Protein AF-0000000078987384 (afdb_homodimer)

InterPro domains:
  IPR031734 Transcription activator MBF2 [PF15868] (26-118)
  IPR031734 Transcription activator MBF2 [PTHR37685] (17-119)

Structure (mmCIF, N/CA/C/O backbone):
data_AF-0000000078987384-model_v1
#
loop_
_entity.id
_entity.type
_entity.pdbx_description
1 polymer 'Hypothetical conserved mosquito protein'
#
loop_
_atom_site.group_PDB
_atom_site.id
_atom_site.type_symbol
_atom_site.label_atom_id
_atom_site.label_alt_id
_atom_site.label_comp_id
_atom_site.label_asym_id
_atom_site.label_entity_id
_atom_site.label_seq_id
_atom_site.pdbx_PDB_ins_code
_atom_site.Cartn_x
_atom_site.Cartn_y
_atom_site.Cartn_z
_atom_site.occupancy
_atom_site.B_iso_or_equiv
_atom_site.auth_seq_id
_atom_site.auth_comp_id
_atom_site.auth_asym_id
_atom_site.auth_atom_id
_atom_site.pdbx_PDB_model_num
ATOM 1 N N . MET A 1 1 ? -69.5 6.672 -4.004 1 36.84 1 MET A N 1
ATOM 2 C CA . MET A 1 1 ? -68.312 6.047 -3.426 1 36.84 1 MET A CA 1
ATOM 3 C C . MET A 1 1 ? -67.062 6.547 -4.113 1 36.84 1 MET A C 1
ATOM 5 O O . MET A 1 1 ? -66.875 6.398 -5.328 1 36.84 1 MET A O 1
ATOM 9 N N . LYS A 1 2 ? -66.5 7.754 -3.629 1 50.81 2 LYS A N 1
ATOM 10 C CA . LYS A 1 2 ? -65.312 8.352 -4.188 1 50.81 2 LYS A CA 1
ATOM 11 C C . LYS A 1 2 ? -64.125 7.344 -4.223 1 50.81 2 LYS A C 1
ATOM 13 O O . LYS A 1 2 ? -63.969 6.566 -3.281 1 50.81 2 LYS A O 1
ATOM 18 N N . PRO A 1 3 ? -63.531 6.957 -5.41 1 49.28 3 PRO A N 1
ATOM 19 C CA . PRO A 1 3 ? -62.406 6.016 -5.465 1 49.28 3 PRO A CA 1
ATOM 20 C C . PRO A 1 3 ? -61.219 6.473 -4.629 1 49.28 3 PRO A C 1
ATOM 22 O O . PRO A 1 3 ? -60.938 7.672 -4.527 1 49.28 3 PRO A O 1
ATOM 25 N N . ILE A 1 4 ? -60.969 5.793 -3.52 1 53.5 4 ILE A N 1
ATOM 26 C CA . ILE A 1 4 ? -59.75 5.961 -2.732 1 53.5 4 ILE A CA 1
ATOM 27 C C . ILE A 1 4 ? -58.531 5.742 -3.619 1 53.5 4 ILE A C 1
ATOM 29 O O . ILE A 1 4 ? -58.375 4.676 -4.219 1 53.5 4 ILE A O 1
ATOM 33 N N . VAL A 1 5 ? -57.938 6.668 -4.266 1 50.03 5 VAL A N 1
ATOM 34 C CA . VAL A 1 5 ? -56.625 6.641 -4.934 1 50.03 5 VAL A CA 1
ATOM 35 C C . VAL A 1 5 ? -55.562 6.121 -3.975 1 50.03 5 VAL A C 1
ATOM 37 O O . VAL A 1 5 ? -55.344 6.707 -2.91 1 50.03 5 VAL A O 1
ATOM 40 N N . SER A 1 6 ? -55.312 4.82 -3.891 1 45.78 6 SER A N 1
ATOM 41 C CA . SER A 1 6 ? -54.188 4.234 -3.199 1 45.78 6 SER A CA 1
ATOM 42 C C . SER A 1 6 ? -52.875 4.879 -3.654 1 45.78 6 SER A C 1
ATOM 44 O O . SER A 1 6 ? -52.531 4.844 -4.84 1 45.78 6 SER A O 1
ATOM 46 N N . CYS A 1 7 ? -52.469 5.98 -3.094 1 43.5 7 CYS A N 1
ATOM 47 C CA . CYS A 1 7 ? -51.094 6.508 -3.289 1 43.5 7 CYS A CA 1
ATOM 48 C C . CYS A 1 7 ? -50.062 5.422 -3.059 1 43.5 7 CYS A C 1
ATOM 50 O O . CYS A 1 7 ? -49.906 4.941 -1.935 1 43.5 7 CYS A O 1
ATOM 52 N N . LEU A 1 8 ? -49.812 4.547 -4.008 1 42.91 8 LEU A N 1
ATOM 53 C CA . LEU A 1 8 ? -48.656 3.668 -4.004 1 42.91 8 LEU A CA 1
ATOM 54 C C . LEU A 1 8 ? -47.375 4.457 -3.727 1 42.91 8 LEU A C 1
ATOM 56 O O . LEU A 1 8 ? -46.969 5.273 -4.551 1 42.91 8 LEU A O 1
ATOM 60 N N . VAL A 1 9 ? -47.125 4.848 -2.463 1 43.47 9 VAL A N 1
ATOM 61 C CA . VAL A 1 9 ? -45.812 5.336 -2.068 1 43.47 9 VAL A CA 1
ATOM 62 C C . VAL A 1 9 ? -44.719 4.328 -2.48 1 43.47 9 VAL A C 1
ATOM 64 O O . VAL A 1 9 ? -44.719 3.199 -1.988 1 43.47 9 VAL A O 1
ATOM 67 N N . LEU A 1 10 ? -44.281 4.355 -3.723 1 44.22 10 LEU A N 1
ATOM 68 C CA . LEU A 1 10 ? -43.031 3.662 -4.109 1 44.22 10 LEU A CA 1
ATOM 69 C C . LEU A 1 10 ? -41.906 3.977 -3.141 1 44.22 10 LEU A C 1
ATOM 71 O O . LEU A 1 10 ? -41.438 5.113 -3.076 1 44.22 10 LEU A O 1
ATOM 75 N N . PHE A 1 11 ? -41.875 3.283 -1.96 1 44.69 11 PHE A N 1
ATOM 76 C CA . PHE A 1 11 ? -40.688 3.295 -1.112 1 44.69 11 PHE A CA 1
ATOM 77 C C . PHE A 1 11 ? -39.438 2.979 -1.926 1 44.69 11 PHE A C 1
ATOM 79 O O . PHE A 1 11 ? -39.219 1.839 -2.352 1 44.69 11 PHE A O 1
ATOM 86 N N . LEU A 1 12 ? -38.969 3.891 -2.738 1 46.19 12 LEU A N 1
ATOM 87 C CA . LEU A 1 12 ? -37.594 3.754 -3.23 1 46.19 12 LEU A CA 1
ATOM 88 C C . LEU A 1 12 ? -36.656 3.391 -2.094 1 46.19 12 LEU A C 1
ATOM 90 O O . LEU A 1 12 ? -36.375 4.223 -1.228 1 46.19 12 LEU A O 1
ATOM 94 N N . SER A 1 13 ? -36.688 2.119 -1.632 1 46.06 13 SER A N 1
ATOM 95 C CA . SER A 1 13 ? -35.625 1.641 -0.757 1 46.06 13 SER A CA 1
ATOM 96 C C . SER A 1 13 ? -34.25 2.08 -1.263 1 46.06 13 SER A C 1
ATOM 98 O O . SER A 1 13 ? -33.781 1.635 -2.32 1 46.06 13 SER A O 1
ATOM 100 N N . LEU A 1 14 ? -33.906 3.338 -1.2 1 43.84 14 LEU A N 1
ATOM 101 C CA . LEU A 1 14 ? -32.5 3.678 -1.357 1 43.84 14 LEU A CA 1
ATOM 102 C C . LEU A 1 14 ? -31.609 2.693 -0.598 1 43.84 14 LEU A C 1
ATOM 104 O O . LEU A 1 14 ? -31.578 2.707 0.635 1 43.84 14 LEU A O 1
ATOM 108 N N . SER A 1 15 ? -31.484 1.434 -1.02 1 44.09 15 SER A N 1
ATOM 109 C CA . SER A 1 15 ? -30.438 0.551 -0.511 1 44.09 15 SER A CA 1
ATOM 110 C C . SER A 1 15 ? -29.109 1.273 -0.426 1 44.09 15 SER A C 1
ATOM 112 O O . SER A 1 15 ? -28.453 1.503 -1.445 1 44.09 15 SER A O 1
ATOM 114 N N . VAL A 1 16 ? -29.016 2.268 0.402 1 42.97 16 VAL A N 1
ATOM 115 C CA . VAL A 1 16 ? -27.656 2.725 0.704 1 42.97 16 VAL A CA 1
ATOM 116 C C . VAL A 1 16 ? -26.734 1.524 0.858 1 42.97 16 VAL A C 1
ATOM 118 O O . VAL A 1 16 ? -26.891 0.718 1.777 1 42.97 16 VAL A O 1
ATOM 121 N N . VAL A 1 17 ? -26.25 0.915 -0.174 1 42.94 17 VAL A N 1
ATOM 122 C CA . VAL A 1 17 ? -25.109 0.011 -0.019 1 42.94 17 VAL A CA 1
ATOM 123 C C . VAL A 1 17 ? -24.109 0.613 0.954 1 42.94 17 VAL A C 1
ATOM 125 O O . VAL A 1 17 ? -23.438 1.595 0.631 1 42.94 17 VAL A O 1
ATOM 128 N N . LEU A 1 18 ? -24.438 0.652 2.203 1 46.41 18 LEU A N 1
ATOM 129 C CA . LEU A 1 18 ? -23.422 0.982 3.188 1 46.41 18 LEU A CA 1
ATOM 130 C C . LEU A 1 18 ? -22.109 0.282 2.859 1 46.41 18 LEU A C 1
ATOM 132 O O . LEU A 1 18 ? -22.031 -0.949 2.861 1 46.41 18 LEU A O 1
ATOM 136 N N . ILE A 1 19 ? -21.391 0.846 1.958 1 49.34 19 ILE A N 1
ATOM 137 C CA . ILE A 1 19 ? -20.078 0.296 1.658 1 49.34 19 ILE A CA 1
ATOM 138 C C . ILE A 1 19 ? -19.312 0.072 2.955 1 49.34 19 ILE A C 1
ATOM 140 O O . ILE A 1 19 ? -18.812 1.025 3.564 1 49.34 19 ILE A O 1
ATOM 144 N N . TYR A 1 20 ? -19.781 -0.775 3.877 1 55.25 20 TYR A N 1
ATOM 145 C CA . TYR A 1 20 ? -18.969 -1.217 5.008 1 55.25 20 TYR A CA 1
ATOM 146 C C . TYR A 1 20 ? -17.672 -1.868 4.535 1 55.25 20 TYR A C 1
ATOM 148 O O . TYR A 1 20 ? -17.609 -2.385 3.418 1 55.25 20 TYR A O 1
ATOM 156 N N . GLY A 1 21 ? -16.625 -1.361 5.195 1 62.56 21 GLY A N 1
ATOM 157 C CA . GLY A 1 21 ? -15.359 -2.045 5.031 1 62.56 21 GLY A CA 1
ATOM 158 C C . GLY A 1 21 ? -15.484 -3.557 5.086 1 62.56 21 GLY A C 1
ATOM 159 O O . GLY A 1 21 ? -16.234 -4.094 5.898 1 62.56 21 GLY A O 1
ATOM 160 N N . GLU A 1 22 ? -15.43 -4.199 3.973 1 78.06 22 GLU A N 1
ATOM 161 C CA . GLU A 1 22 ? -15.594 -5.652 4.012 1 78.06 22 GLU A CA 1
ATOM 162 C C . GLU A 1 22 ? -14.422 -6.352 3.33 1 78.06 22 GLU A C 1
ATOM 164 O O . GLU A 1 22 ? -13.812 -5.805 2.406 1 78.06 22 GLU A O 1
ATOM 169 N N . SER A 1 23 ? -13.984 -7.414 4.062 1 90.88 23 SER A N 1
ATOM 170 C CA . SER A 1 23 ? -13.109 -8.375 3.391 1 90.88 23 SER A CA 1
ATOM 171 C C . SER A 1 23 ? -13.727 -8.867 2.088 1 90.88 23 SER A C 1
ATOM 173 O O . SER A 1 23 ? -14.945 -9.047 2.002 1 90.88 23 SER A O 1
ATOM 175 N N . ARG A 1 24 ? -12.961 -8.922 1.037 1 94.31 24 ARG A N 1
ATOM 176 C CA . ARG A 1 24 ? -13.445 -9.383 -0.262 1 94.31 24 ARG A CA 1
ATOM 177 C C . ARG A 1 24 ? -12.602 -10.531 -0.787 1 94.31 24 ARG A C 1
ATOM 179 O O . ARG A 1 24 ? -11.406 -10.625 -0.485 1 94.31 24 ARG A O 1
ATOM 186 N N . GLN A 1 25 ? -13.266 -11.336 -1.472 1 95.94 25 GLN A N 1
ATOM 187 C CA . GLN A 1 25 ? -12.609 -12.453 -2.145 1 95.94 25 GLN A CA 1
ATOM 188 C C . GLN A 1 25 ? -13.055 -12.555 -3.602 1 95.94 25 GLN A C 1
ATOM 190 O O . GLN A 1 25 ? -14.234 -12.375 -3.908 1 95.94 25 GLN A O 1
ATOM 195 N N . TRP A 1 26 ? -12.195 -12.695 -4.477 1 97.75 26 TRP A N 1
ATOM 196 C CA . TRP A 1 26 ? -12.461 -13.008 -5.879 1 97.75 26 TRP A CA 1
ATOM 197 C C . TRP A 1 26 ? -11.891 -14.375 -6.246 1 97.75 26 TRP A C 1
ATOM 199 O O . TRP A 1 26 ? -10.766 -14.711 -5.859 1 97.75 26 TRP A O 1
ATOM 209 N N . GLY A 1 27 ? -12.695 -15.117 -6.965 1 97.88 27 GLY A N 1
ATOM 210 C CA . GLY A 1 27 ? -12.25 -16.453 -7.312 1 97.88 27 GLY A CA 1
ATOM 211 C C . GLY A 1 27 ? -12.18 -17.391 -6.113 1 97.88 27 GLY A C 1
ATOM 212 O O . GLY A 1 27 ? -12.758 -17.109 -5.062 1 97.88 27 GLY A O 1
ATOM 213 N N . ARG A 1 28 ? -11.617 -18.594 -6.336 1 97.12 28 ARG A N 1
ATOM 214 C CA . ARG A 1 28 ? -11.453 -19.609 -5.305 1 97.12 28 ARG A CA 1
ATOM 215 C C . ARG A 1 28 ? -10.195 -20.438 -5.555 1 97.12 28 ARG A C 1
ATOM 217 O O . ARG A 1 28 ? -9.883 -20.766 -6.699 1 97.12 28 ARG A O 1
ATOM 224 N N . ARG A 1 29 ? -9.648 -20.812 -4.375 1 96.5 29 ARG A N 1
ATOM 225 C CA . ARG A 1 29 ? -8.477 -21.656 -4.492 1 96.5 29 ARG A CA 1
ATOM 226 C C . ARG A 1 29 ? -8.844 -23.031 -5.031 1 96.5 29 ARG A C 1
ATOM 228 O O . ARG A 1 29 ? -9.906 -23.562 -4.703 1 96.5 29 ARG A O 1
ATOM 235 N N . VAL A 1 30 ? -8.008 -23.594 -5.809 1 95.94 30 VAL A N 1
ATOM 236 C CA . VAL A 1 30 ? -8.18 -24.953 -6.34 1 95.94 30 VAL A CA 1
ATOM 237 C C . VAL A 1 30 ? -6.961 -25.797 -5.98 1 95.94 30 VAL A C 1
ATOM 239 O O . VAL A 1 30 ? -5.945 -25.281 -5.516 1 95.94 30 VAL A O 1
ATOM 242 N N . ALA A 1 31 ? -7.195 -27.109 -6.195 1 95.94 31 ALA A N 1
ATOM 243 C CA . ALA A 1 31 ? -6.102 -28.016 -5.875 1 95.94 31 ALA A CA 1
ATOM 244 C C . ALA A 1 31 ? -4.852 -27.688 -6.684 1 95.94 31 ALA A C 1
ATOM 246 O O . ALA A 1 31 ? -4.93 -27.438 -7.891 1 95.94 31 ALA A O 1
ATOM 247 N N . GLY A 1 32 ? -3.721 -27.609 -5.988 1 96.56 32 GLY A N 1
ATOM 248 C CA . GLY A 1 32 ? -2.463 -27.328 -6.664 1 96.56 32 GLY A CA 1
ATOM 249 C C . GLY A 1 32 ? -2.072 -25.859 -6.621 1 96.56 32 GLY A C 1
ATOM 250 O O . GLY A 1 32 ? -0.973 -25.5 -7.043 1 96.56 32 GLY A O 1
ATOM 251 N N . ASP A 1 33 ? -2.939 -25.094 -6.09 1 96.88 33 ASP A N 1
ATOM 252 C CA . ASP A 1 33 ? -2.623 -23.672 -5.969 1 96.88 33 ASP A CA 1
ATOM 253 C C . ASP A 1 33 ? -1.472 -23.438 -4.992 1 96.88 33 ASP A C 1
ATOM 255 O O . ASP A 1 33 ? -1.324 -24.188 -4.016 1 96.88 33 ASP A O 1
ATOM 259 N N . ARG A 1 34 ? -0.779 -22.422 -5.32 1 94.94 34 ARG A N 1
ATOM 260 C CA . ARG A 1 34 ? 0.194 -21.906 -4.363 1 94.94 34 ARG A CA 1
ATOM 261 C C . ARG A 1 34 ? -0.027 -20.422 -4.098 1 94.94 34 ARG A C 1
ATOM 263 O O . ARG A 1 34 ? -0.667 -19.734 -4.895 1 94.94 34 ARG A O 1
ATOM 270 N N . GLN A 1 35 ? 0.46 -20.031 -2.986 1 95.94 35 GLN A N 1
ATOM 271 C CA . GLN A 1 35 ? 0.419 -18.594 -2.719 1 95.94 35 GLN A CA 1
ATOM 272 C C . GLN A 1 35 ? 1.444 -17.844 -3.566 1 95.94 35 GLN A C 1
ATOM 274 O O . GLN A 1 35 ? 2.641 -18.141 -3.502 1 95.94 35 GLN A O 1
ATOM 279 N N . LEU A 1 36 ? 0.938 -16.938 -4.391 1 94.31 36 LEU A N 1
ATOM 280 C CA . LEU A 1 36 ? 1.807 -16.203 -5.301 1 94.31 36 LEU A CA 1
ATOM 281 C C . LEU A 1 36 ? 2.359 -14.945 -4.629 1 94.31 36 LEU A C 1
ATOM 283 O O . LEU A 1 36 ? 3.447 -14.477 -4.977 1 94.31 36 LEU A O 1
ATOM 287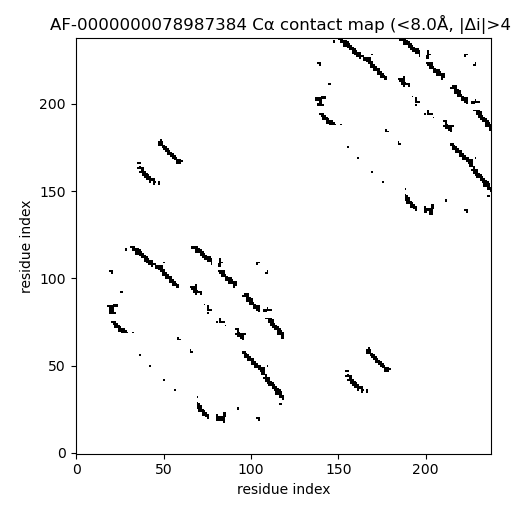 N N . ASP A 1 37 ? 1.548 -14.398 -3.74 1 95 37 ASP A N 1
ATOM 288 C CA . ASP A 1 37 ? 1.967 -13.172 -3.066 1 95 37 ASP A CA 1
ATOM 289 C C . ASP A 1 37 ? 1.171 -12.953 -1.781 1 95 37 ASP A C 1
ATOM 291 O O . ASP A 1 37 ? 0.093 -13.523 -1.607 1 95 37 ASP A O 1
ATOM 295 N N . TYR A 1 38 ? 1.756 -12.195 -0.837 1 96 38 TYR A N 1
ATOM 296 C CA . TYR A 1 38 ? 1.187 -11.852 0.46 1 96 38 TYR A CA 1
ATOM 297 C C . TYR A 1 38 ? 1.652 -10.469 0.909 1 96 38 TYR A C 1
ATOM 299 O O . TYR A 1 38 ? 2.855 -10.203 0.985 1 96 38 TYR A O 1
ATOM 307 N N . THR A 1 39 ? 0.719 -9.539 1.15 1 95.12 39 THR A N 1
ATOM 308 C CA . THR A 1 39 ? 1.068 -8.172 1.501 1 95.12 39 THR A CA 1
ATOM 309 C C . THR A 1 39 ? 0.184 -7.66 2.635 1 95.12 39 THR A C 1
ATOM 311 O O . THR A 1 39 ? -1.02 -7.922 2.656 1 95.12 39 THR A O 1
ATOM 314 N N . VAL A 1 40 ? 0.766 -6.863 3.541 1 95.44 40 VAL A N 1
ATOM 315 C CA . VAL A 1 40 ? 0.02 -6.199 4.605 1 95.44 40 VAL A CA 1
ATOM 316 C C . VAL A 1 40 ? 0.196 -4.688 4.492 1 95.44 40 VAL A C 1
ATOM 318 O O . VAL A 1 40 ? 1.316 -4.195 4.34 1 95.44 40 VAL A O 1
ATOM 321 N N . LEU A 1 41 ? -0.882 -4.02 4.516 1 95 41 LEU A N 1
ATOM 322 C CA . LEU A 1 41 ? -0.912 -2.562 4.488 1 95 41 LEU A CA 1
ATOM 323 C C . LEU A 1 41 ? -1.568 -2.006 5.746 1 95 41 LEU A C 1
ATOM 325 O O . LEU A 1 41 ? -2.756 -2.238 5.984 1 95 41 LEU A O 1
ATOM 329 N N . VAL A 1 42 ? -0.763 -1.266 6.523 1 94.75 42 VAL A N 1
ATOM 330 C CA . VAL A 1 42 ? -1.28 -0.783 7.801 1 94.75 42 VAL A CA 1
ATOM 331 C C . VAL A 1 42 ? -1.104 0.731 7.891 1 94.75 42 VAL A C 1
ATOM 333 O O . VAL A 1 42 ? -0.014 1.252 7.641 1 94.75 42 VAL A O 1
ATOM 336 N N . ASN A 1 43 ? -2.146 1.425 8.203 1 92.94 43 ASN A N 1
ATOM 337 C CA . ASN A 1 43 ? -2.168 2.848 8.523 1 92.94 43 ASN A CA 1
ATOM 338 C C . ASN A 1 43 ? -3.129 3.146 9.672 1 92.94 43 ASN A C 1
ATOM 340 O O . ASN A 1 43 ? -4.344 3.178 9.477 1 92.94 43 ASN A O 1
ATOM 344 N N . ASN A 1 44 ? -2.547 3.424 10.82 1 89.31 44 ASN A N 1
ATOM 345 C CA . ASN A 1 44 ? -3.367 3.633 12.008 1 89.31 44 ASN A CA 1
ATOM 346 C C . ASN A 1 44 ? -3.533 5.117 12.32 1 89.31 44 ASN A C 1
ATOM 348 O O . ASN A 1 44 ? -4.09 5.48 13.352 1 89.31 44 ASN A O 1
ATOM 352 N N . SER A 1 45 ? -3.113 5.945 11.398 1 88.38 45 SER A N 1
ATOM 353 C CA . SER A 1 45 ? -3.152 7.379 11.664 1 88.38 45 SER A CA 1
ATOM 354 C C . SER A 1 45 ? -4.586 7.895 11.703 1 88.38 45 SER A C 1
ATOM 356 O O . SER A 1 45 ? -5.434 7.449 10.93 1 88.38 45 SER A O 1
ATOM 358 N N . LEU A 1 46 ? -4.805 8.844 12.68 1 84.56 46 LEU A N 1
ATOM 359 C CA . LEU A 1 46 ? -6.059 9.578 12.797 1 84.56 46 LEU A CA 1
ATOM 360 C C . LEU A 1 46 ? -5.793 11.055 13.094 1 84.56 46 LEU A C 1
ATOM 362 O O . LEU A 1 46 ? -4.828 11.391 13.781 1 84.56 46 LEU A O 1
ATOM 366 N N . PRO A 1 47 ? -6.574 12.078 12.562 1 81 47 PRO A N 1
ATOM 367 C CA . PRO A 1 47 ? -7.715 11.852 11.672 1 81 47 PRO A CA 1
ATOM 368 C C . PRO A 1 47 ? -7.348 12 10.195 1 81 47 PRO A C 1
ATOM 370 O O . PRO A 1 47 ? -6.863 13.055 9.781 1 81 47 PRO A O 1
ATOM 373 N N . VAL A 1 48 ? -7.301 10.969 9.367 1 84.69 48 VAL A N 1
ATOM 374 C CA . VAL A 1 48 ? -7.145 11.039 7.914 1 84.69 48 VAL A CA 1
ATOM 375 C C . VAL A 1 48 ? -8.477 10.727 7.234 1 84.69 48 VAL A C 1
ATOM 377 O O . VAL A 1 48 ? -9.062 9.664 7.461 1 84.69 48 VAL A O 1
ATOM 380 N N . PRO A 1 49 ? -8.875 11.68 6.469 1 84.12 49 PRO A N 1
ATOM 381 C CA . PRO A 1 49 ? -10.219 11.492 5.918 1 84.12 49 PRO A CA 1
ATOM 382 C C . PRO A 1 49 ? -10.336 10.211 5.094 1 84.12 49 PRO A C 1
ATOM 384 O O . PRO A 1 49 ? -11.336 9.492 5.211 1 84.12 49 PRO A O 1
ATOM 387 N N . GLN A 1 50 ? -9.398 10.031 4.199 1 87 50 GLN A N 1
ATOM 388 C CA . GLN A 1 50 ? -9.383 8.805 3.402 1 87 50 GLN A CA 1
ATOM 389 C C . GLN A 1 50 ? -7.949 8.352 3.129 1 87 50 GLN A C 1
ATOM 391 O O . GLN A 1 50 ? -7.09 9.156 2.77 1 87 50 GLN A O 1
ATOM 396 N N . LYS A 1 51 ? -7.754 7.094 3.426 1 87.69 51 LYS A N 1
ATOM 397 C CA . LYS A 1 51 ? -6.504 6.422 3.104 1 87.69 51 LYS A CA 1
ATOM 398 C C . LYS A 1 51 ? -6.676 5.48 1.914 1 87.69 51 LYS A C 1
ATOM 400 O O . LYS A 1 51 ? -7.703 4.809 1.789 1 87.69 51 LYS A O 1
ATOM 405 N N . SER A 1 52 ? -5.695 5.648 0.981 1 90.44 52 SER A N 1
ATOM 406 C CA . SER A 1 52 ? -5.785 4.727 -0.145 1 90.44 52 SER A CA 1
ATOM 407 C C . SER A 1 52 ? -4.41 4.199 -0.537 1 90.44 52 SER A C 1
ATOM 409 O O . SER A 1 52 ? -3.4 4.879 -0.347 1 90.44 52 SER A O 1
ATOM 411 N N . SER A 1 53 ? -4.426 2.988 -0.977 1 93.25 53 SER A N 1
ATOM 412 C CA . SER A 1 53 ? -3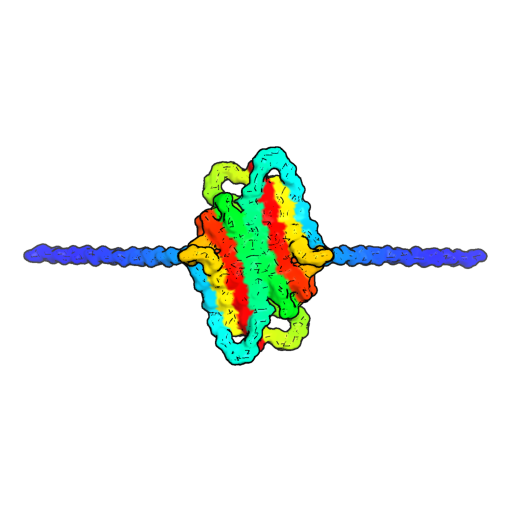.238 2.314 -1.49 1 93.25 53 SER A CA 1
ATOM 413 C C . SER A 1 53 ? -3.576 1.438 -2.691 1 93.25 53 SER A C 1
ATOM 415 O O . SER A 1 53 ? -4.641 0.821 -2.736 1 93.25 53 SER A O 1
ATOM 417 N N . ILE A 1 54 ? -2.707 1.484 -3.666 1 93.75 54 ILE A N 1
ATOM 418 C CA . ILE A 1 54 ? -2.838 0.592 -4.812 1 93.75 54 ILE A CA 1
ATOM 419 C C . ILE A 1 54 ? -1.741 -0.47 -4.77 1 93.75 54 ILE A C 1
ATOM 421 O O . ILE A 1 54 ? -0.552 -0.145 -4.801 1 93.75 54 ILE A O 1
ATOM 425 N N . TYR A 1 55 ? -2.199 -1.67 -4.637 1 93.81 55 TYR A N 1
ATOM 426 C CA . TYR A 1 55 ? -1.337 -2.848 -4.633 1 93.81 55 TYR A CA 1
ATOM 427 C C . TYR A 1 55 ? -1.263 -3.475 -6.02 1 93.81 55 TYR A C 1
ATOM 429 O O . TYR A 1 55 ? -2.287 -3.646 -6.684 1 93.81 55 TYR A O 1
ATOM 437 N N . ARG A 1 56 ? -0.035 -3.82 -6.434 1 93.19 56 ARG A N 1
ATOM 438 C CA . ARG A 1 56 ? 0.122 -4.457 -7.738 1 93.19 56 ARG A CA 1
ATOM 439 C C . ARG A 1 56 ? 0.963 -5.723 -7.633 1 93.19 56 ARG A C 1
ATOM 441 O O . ARG A 1 56 ? 2.061 -5.699 -7.07 1 93.19 56 ARG A O 1
ATOM 448 N N . TYR A 1 57 ? 0.412 -6.812 -8.211 1 93.88 57 TYR A N 1
ATOM 449 C CA . TYR A 1 57 ? 1.153 -8.055 -8.398 1 93.88 57 TYR A CA 1
ATOM 450 C C . TYR A 1 57 ? 1.42 -8.312 -9.883 1 93.88 57 TYR A C 1
ATOM 452 O O . TYR A 1 57 ? 0.497 -8.289 -10.695 1 93.88 57 TYR A O 1
ATOM 460 N N . LEU A 1 58 ? 2.639 -8.555 -10.195 1 90.19 58 LEU A N 1
ATOM 461 C CA . LEU A 1 58 ? 3.064 -8.961 -11.531 1 90.19 58 LEU A CA 1
ATOM 462 C C . LEU A 1 58 ? 3.85 -10.266 -11.477 1 90.19 58 LEU A C 1
ATOM 464 O O . LEU A 1 58 ? 4.629 -10.492 -10.555 1 90.19 58 LEU A O 1
ATOM 468 N N . PRO A 1 59 ? 3.686 -10.984 -12.516 1 86.12 59 PRO A N 1
ATOM 469 C CA . PRO A 1 59 ? 4.555 -12.156 -12.586 1 86.12 59 PRO A CA 1
ATOM 470 C C . PRO A 1 59 ? 5.992 -11.812 -12.961 1 86.12 59 PRO A C 1
ATOM 472 O O . PRO A 1 59 ? 6.266 -10.695 -13.406 1 86.12 59 PRO A O 1
ATOM 475 N N . ALA A 1 60 ? 6.887 -12.789 -12.766 1 81.19 60 ALA A N 1
ATOM 476 C CA . ALA A 1 60 ? 8.281 -12.586 -13.164 1 81.19 60 ALA A CA 1
ATOM 477 C C . ALA A 1 60 ? 8.391 -12.336 -14.664 1 81.19 60 ALA A C 1
ATOM 479 O O . ALA A 1 60 ? 7.707 -12.984 -15.461 1 81.19 60 ALA A O 1
ATOM 480 N N . PRO A 1 61 ? 9.18 -11.266 -15.023 1 77.12 61 PRO A N 1
ATOM 481 C CA . PRO A 1 61 ? 9.375 -11.039 -16.453 1 77.12 61 PRO A CA 1
ATOM 482 C C . PRO A 1 61 ? 9.938 -12.266 -17.188 1 77.12 61 PRO A C 1
ATOM 484 O O . PRO A 1 61 ? 10.82 -12.945 -16.656 1 77.12 61 PRO A O 1
ATOM 487 N N . GLY A 1 62 ? 9.398 -12.453 -18.312 1 76 62 GLY A N 1
ATOM 488 C CA . GLY A 1 62 ? 9.914 -13.547 -19.125 1 76 62 GLY A CA 1
ATOM 489 C C . GLY A 1 62 ? 9.469 -14.914 -18.641 1 76 62 GLY A C 1
ATOM 490 O O . GLY A 1 62 ? 9.93 -15.938 -19.156 1 76 62 GLY A O 1
ATOM 491 N N . ALA A 1 63 ? 8.844 -14.914 -17.531 1 75.44 63 ALA A N 1
ATOM 492 C CA . ALA A 1 63 ? 8.352 -16.203 -17.047 1 75.44 63 ALA A CA 1
ATOM 493 C C . ALA A 1 63 ? 7.633 -16.969 -18.156 1 75.44 63 ALA A C 1
ATOM 495 O O . ALA A 1 63 ? 6.809 -16.391 -18.875 1 75.44 63 ALA A O 1
ATOM 496 N N . TYR A 1 64 ? 8.234 -18.172 -18.359 1 81.69 64 TYR A N 1
ATOM 497 C CA . TYR A 1 64 ? 7.539 -19.078 -19.281 1 81.69 64 TYR A CA 1
ATOM 498 C C . TYR A 1 64 ? 6.238 -19.578 -18.672 1 81.69 64 TYR A C 1
ATOM 500 O O . TYR A 1 64 ? 6.25 -20.25 -17.641 1 81.69 64 TYR A O 1
ATOM 508 N N . ARG A 1 65 ? 5.117 -19.172 -19.047 1 88.56 65 ARG A N 1
ATOM 509 C CA . ARG A 1 65 ? 3.764 -19.547 -18.641 1 88.56 65 ARG A CA 1
ATOM 510 C C . ARG A 1 65 ? 3.494 -19.156 -17.188 1 88.56 65 ARG A C 1
ATOM 512 O O . ARG A 1 65 ? 3.357 -20.031 -16.328 1 88.56 65 ARG A O 1
ATOM 519 N N . PRO A 1 66 ? 3.43 -17.969 -16.828 1 90.62 66 PRO A N 1
ATOM 520 C CA . PRO A 1 66 ? 3.105 -17.578 -15.453 1 90.62 66 PRO A CA 1
ATOM 521 C C . PRO A 1 66 ? 1.776 -18.156 -14.977 1 90.62 66 PRO A C 1
ATOM 523 O O . PRO A 1 66 ? 0.866 -18.375 -15.781 1 90.62 66 PRO A O 1
ATOM 526 N N . PRO A 1 67 ? 1.759 -18.438 -13.641 1 92.75 67 PRO A N 1
ATOM 527 C CA . PRO A 1 67 ? 0.501 -18.984 -13.125 1 92.75 67 PRO A CA 1
ATOM 528 C C . PRO A 1 67 ? -0.671 -18.031 -13.281 1 92.75 67 PRO A C 1
ATOM 530 O O . PRO A 1 67 ? -0.499 -16.812 -13.148 1 92.75 67 PRO A O 1
ATOM 533 N N . ASN A 1 68 ? -1.762 -18.641 -13.594 1 95.81 68 ASN A N 1
ATOM 534 C CA . ASN A 1 68 ? -2.99 -17.859 -13.555 1 95.81 68 ASN A CA 1
ATOM 535 C C . ASN A 1 68 ? -3.502 -17.688 -12.125 1 95.81 68 ASN A C 1
ATOM 537 O O . ASN A 1 68 ? -3.482 -18.625 -11.336 1 95.81 68 ASN A O 1
ATOM 541 N N . ILE A 1 69 ? -3.867 -16.516 -11.875 1 96.94 69 ILE A N 1
ATOM 542 C CA . ILE A 1 69 ? -4.457 -16.234 -10.57 1 96.94 69 ILE A CA 1
ATOM 543 C C . ILE A 1 69 ? -5.809 -16.938 -10.453 1 96.94 69 ILE A C 1
ATOM 545 O O . ILE A 1 69 ? -6.66 -16.797 -11.336 1 96.94 69 ILE A O 1
ATOM 549 N N . THR A 1 70 ? -5.965 -17.656 -9.375 1 98.62 70 THR A N 1
ATOM 550 C CA . THR A 1 70 ? -7.223 -18.375 -9.188 1 98.62 70 THR A CA 1
ATOM 551 C C . THR A 1 70 ? -8.047 -17.75 -8.07 1 98.62 70 THR A C 1
ATOM 553 O O . THR A 1 70 ? -9.273 -17.844 -8.062 1 98.62 70 THR A O 1
ATOM 556 N N . ALA A 1 71 ? -7.309 -17.141 -7.152 1 98.56 71 ALA A N 1
ATOM 557 C CA . ALA A 1 71 ? -8.016 -16.547 -6.02 1 98.56 71 ALA A CA 1
ATOM 558 C C . ALA A 1 71 ? -7.289 -15.305 -5.504 1 98.56 71 ALA A C 1
ATOM 560 O O . ALA A 1 71 ? -6.055 -15.266 -5.469 1 98.56 71 ALA A O 1
ATOM 561 N N . ILE A 1 72 ? -8.047 -14.312 -5.113 1 98.25 72 ILE A N 1
ATOM 562 C CA . ILE A 1 72 ? -7.57 -13.086 -4.484 1 98.25 72 ILE A CA 1
ATOM 563 C C . ILE A 1 72 ? -8.352 -12.82 -3.199 1 98.25 72 ILE A C 1
ATOM 565 O O . ILE A 1 72 ? -9.578 -12.805 -3.205 1 98.25 72 ILE A O 1
ATOM 569 N N . TYR A 1 73 ? -7.586 -12.68 -2.117 1 97.56 73 TYR A N 1
ATOM 570 C CA . TYR A 1 73 ? -8.203 -12.312 -0.845 1 97.56 73 TYR A CA 1
ATOM 571 C C . TYR A 1 73 ? -7.754 -10.93 -0.403 1 97.56 73 TYR A C 1
ATOM 573 O O . TYR A 1 73 ? -6.555 -10.633 -0.36 1 97.56 73 TYR A O 1
ATOM 581 N N . ALA A 1 74 ? -8.68 -10.086 -0.177 1 96.62 74 ALA A N 1
ATOM 582 C CA . ALA A 1 74 ? -8.445 -8.828 0.532 1 96.62 74 ALA A CA 1
ATOM 583 C C . ALA A 1 74 ? -9.156 -8.82 1.884 1 96.62 74 ALA A C 1
ATOM 585 O O . ALA A 1 74 ? -10.375 -8.641 1.95 1 96.62 74 ALA A O 1
ATOM 586 N N . ARG A 1 75 ? -8.336 -8.914 2.926 1 95.5 75 ARG A N 1
ATOM 587 C CA . ARG A 1 75 ? -8.914 -9.031 4.258 1 95.5 75 ARG A CA 1
ATOM 588 C C . ARG A 1 75 ? -8.812 -7.719 5.023 1 95.5 75 ARG A C 1
ATOM 590 O O . ARG A 1 75 ? -7.719 -7.172 5.184 1 95.5 75 ARG A O 1
ATOM 597 N N . ASP A 1 76 ? -9.93 -7.277 5.453 1 94.88 76 ASP A N 1
ATOM 598 C CA . ASP A 1 76 ? -9.969 -6.125 6.348 1 94.88 76 ASP A CA 1
ATOM 599 C C . ASP A 1 76 ? -9.727 -6.547 7.797 1 94.88 76 ASP A C 1
ATOM 601 O O . ASP A 1 76 ? -10.578 -7.211 8.398 1 94.88 76 ASP A O 1
ATOM 605 N N . ASN A 1 77 ? -8.656 -6.086 8.398 1 94 77 ASN A N 1
ATOM 606 C CA . ASN A 1 77 ? -8.281 -6.535 9.734 1 94 77 ASN A CA 1
ATOM 607 C C . ASN A 1 77 ? -8.781 -5.578 10.805 1 94 77 ASN A C 1
ATOM 609 O O . ASN A 1 77 ? -8.469 -5.738 11.984 1 94 77 ASN A O 1
ATOM 613 N N . VAL A 1 78 ? -9.406 -4.531 10.383 1 91.44 78 VAL A N 1
ATOM 614 C CA . VAL A 1 78 ? -10.008 -3.619 11.344 1 91.44 78 VAL A CA 1
ATOM 615 C C . VAL A 1 78 ? -11.297 -4.227 11.891 1 91.44 78 VAL A C 1
ATOM 617 O O . VAL A 1 78 ? -12.148 -4.688 11.125 1 91.44 78 VAL A O 1
ATOM 620 N N . PRO A 1 79 ? -11.453 -4.188 13.195 1 85.62 79 PRO A N 1
ATOM 621 C CA . PRO A 1 79 ? -12.641 -4.82 13.773 1 85.62 79 PRO A CA 1
ATOM 622 C C . PRO A 1 79 ? -13.945 -4.266 13.203 1 85.62 79 PRO A C 1
ATOM 624 O O . PRO A 1 79 ? -14.008 -3.092 12.82 1 85.62 79 PRO A O 1
ATOM 627 N N . ALA A 1 80 ? -14.984 -5.105 13.172 1 82.56 80 ALA A N 1
ATOM 628 C CA . ALA A 1 80 ? -16.359 -4.793 12.766 1 82.56 80 ALA A CA 1
ATOM 629 C C . ALA A 1 80 ? -16.406 -4.363 11.305 1 82.56 80 ALA A C 1
ATOM 631 O O . ALA A 1 80 ? -17.359 -3.705 10.875 1 82.56 80 ALA A O 1
ATOM 632 N N . GLY A 1 81 ? -15.383 -4.602 10.57 1 77.62 81 GLY A N 1
ATOM 633 C CA . GLY A 1 81 ? -15.383 -4.316 9.148 1 77.62 81 GLY A CA 1
ATOM 634 C C . GLY A 1 81 ? -15.391 -2.832 8.828 1 77.62 81 GLY A C 1
ATOM 635 O O . GLY A 1 81 ? -16.078 -2.391 7.914 1 77.62 81 GLY A O 1
ATOM 636 N N . ARG A 1 82 ? -14.742 -2.027 9.656 1 81.69 82 ARG A N 1
ATOM 637 C CA . ARG A 1 82 ? -14.797 -0.576 9.523 1 81.69 82 ARG A CA 1
ATOM 638 C C . ARG A 1 82 ? -13.547 -0.041 8.836 1 81.69 82 ARG A C 1
ATOM 640 O O . ARG A 1 82 ? -13.344 1.173 8.75 1 81.69 82 ARG A O 1
ATOM 647 N N . GLY A 1 83 ? -12.766 -0.958 8.297 1 87.5 83 GLY A N 1
ATOM 648 C CA . GLY A 1 83 ? -11.5 -0.5 7.758 1 87.5 83 GLY A CA 1
ATOM 649 C C . GLY A 1 83 ? -11.633 0.15 6.395 1 87.5 83 GLY A C 1
ATOM 650 O O . GLY A 1 83 ? -11.109 1.244 6.168 1 87.5 83 GLY A O 1
ATOM 651 N N . GLY A 1 84 ? -12.328 -0.522 5.41 1 91.31 84 GLY A N 1
ATOM 652 C CA . GLY A 1 84 ? -12.445 -0.003 4.055 1 91.31 84 GLY A CA 1
ATOM 653 C C . GLY A 1 84 ? -12.852 -1.061 3.045 1 91.31 84 GLY A C 1
ATOM 654 O O . GLY A 1 84 ? -13.516 -2.041 3.395 1 91.31 84 GLY A O 1
ATOM 655 N N . TYR A 1 85 ? -12.57 -0.763 1.894 1 91.94 85 TYR A N 1
ATOM 656 C CA . TYR A 1 85 ? -12.961 -1.692 0.839 1 91.94 85 TYR A CA 1
ATOM 657 C C . TYR A 1 85 ? -11.836 -1.871 -0.174 1 91.94 85 TYR A C 1
ATOM 659 O O . TYR A 1 85 ? -10.914 -1.048 -0.245 1 91.94 85 TYR A O 1
ATOM 667 N N . ALA A 1 86 ? -11.922 -3 -0.846 1 94.56 86 ALA A N 1
ATOM 668 C CA . ALA A 1 86 ? -10.969 -3.355 -1.888 1 94.56 86 ALA A CA 1
ATOM 669 C C . ALA A 1 86 ? -11.664 -3.559 -3.23 1 94.56 86 ALA A C 1
ATOM 671 O O . ALA A 1 86 ? -12.773 -4.09 -3.285 1 94.56 86 ALA A O 1
ATOM 672 N N . ALA A 1 87 ? -10.984 -3.094 -4.293 1 95.12 87 ALA A N 1
ATOM 673 C CA . ALA A 1 87 ? -11.5 -3.291 -5.645 1 95.12 87 ALA A CA 1
ATOM 674 C C . ALA A 1 87 ? -10.367 -3.633 -6.613 1 95.12 87 ALA A C 1
ATOM 676 O O . ALA A 1 87 ? -9.273 -3.068 -6.527 1 95.12 87 ALA A O 1
ATOM 677 N N . ILE A 1 88 ? -10.695 -4.488 -7.527 1 96.25 88 ILE A N 1
ATOM 678 C CA . ILE A 1 88 ? -9.742 -4.762 -8.602 1 96.25 88 ILE A CA 1
ATOM 679 C C . ILE A 1 88 ? -9.812 -3.658 -9.648 1 96.25 88 ILE A C 1
ATOM 681 O O . ILE A 1 88 ? -10.891 -3.352 -10.164 1 96.25 88 ILE A O 1
ATOM 685 N N . VAL A 1 89 ? -8.688 -3.102 -9.914 1 96.44 89 VAL A N 1
ATOM 686 C CA . VAL A 1 89 ? -8.586 -2.033 -10.898 1 96.44 89 VAL A CA 1
ATOM 687 C C . VAL A 1 89 ? -8.25 -2.627 -12.266 1 96.44 89 VAL A C 1
ATOM 689 O O . VAL A 1 89 ? -8.766 -2.168 -13.289 1 96.44 89 VAL A O 1
ATOM 692 N N . SER A 1 90 ? -7.391 -3.609 -12.273 1 96.56 90 SER A N 1
ATOM 693 C CA . SER A 1 90 ? -7.016 -4.273 -13.516 1 96.56 90 SER A CA 1
ATOM 694 C C . SER A 1 90 ? -6.496 -5.684 -13.258 1 96.56 90 SER A C 1
ATOM 696 O O . SER A 1 90 ? -6.066 -5.996 -12.141 1 96.56 90 SER A O 1
ATOM 698 N N . GLY A 1 91 ? -6.535 -6.531 -14.344 1 97.12 91 GLY A N 1
ATOM 699 C CA . GLY A 1 91 ? -6.156 -7.926 -14.195 1 97.12 91 GLY A CA 1
ATOM 700 C C . GLY A 1 91 ? -7.148 -8.734 -13.375 1 97.12 91 GLY A C 1
ATOM 701 O O . GLY A 1 91 ? -8.359 -8.562 -13.523 1 97.12 91 GLY A O 1
ATOM 702 N N . GLY A 1 92 ? -6.594 -9.742 -12.586 1 97.25 92 GLY A N 1
ATOM 703 C CA . GLY A 1 92 ? -7.504 -10.484 -11.727 1 97.25 92 GLY A CA 1
ATOM 704 C C . GLY A 1 92 ? -7.566 -11.961 -12.055 1 97.25 92 GLY A C 1
ATOM 705 O O . GLY A 1 92 ? -6.57 -12.555 -12.477 1 97.25 92 GLY A O 1
ATOM 706 N N . ILE A 1 93 ? -8.734 -12.547 -11.805 1 97.94 93 ILE A N 1
ATOM 707 C CA . ILE A 1 93 ? -8.93 -13.984 -11.914 1 97.94 93 ILE A CA 1
ATOM 708 C C . ILE A 1 93 ? -8.664 -14.43 -13.352 1 97.94 93 ILE A C 1
ATOM 710 O O . ILE A 1 93 ? -9.094 -13.773 -14.297 1 97.94 93 ILE A O 1
ATOM 714 N N . ASN A 1 94 ? -7.93 -15.5 -13.477 1 97.31 94 ASN A N 1
ATOM 715 C CA . ASN A 1 94 ? -7.57 -16.141 -14.734 1 97.31 94 ASN A CA 1
ATOM 716 C C . ASN A 1 94 ? -6.566 -15.312 -15.523 1 97.31 94 ASN A C 1
ATOM 718 O O . ASN A 1 94 ? -6.414 -15.5 -16.734 1 97.31 94 ASN A O 1
ATOM 722 N N . GLN A 1 95 ? -5.953 -14.359 -14.906 1 96.5 95 GLN A N 1
ATOM 723 C CA . GLN A 1 95 ? -4.855 -13.578 -15.461 1 96.5 95 GLN A CA 1
ATOM 724 C C . GLN A 1 95 ? -3.578 -13.766 -14.648 1 96.5 95 GLN A C 1
ATOM 726 O O . GLN A 1 95 ? -3.609 -14.352 -13.562 1 96.5 95 GLN A O 1
ATOM 731 N N . ALA A 1 96 ? -2.467 -13.258 -15.188 1 94.94 96 ALA A N 1
ATOM 732 C CA . ALA A 1 96 ? -1.184 -13.445 -14.516 1 94.94 96 ALA A CA 1
ATOM 733 C C . ALA A 1 96 ? -0.865 -12.266 -13.602 1 94.94 96 ALA A C 1
ATOM 735 O O . ALA A 1 96 ? 0.109 -12.305 -12.852 1 94.94 96 ALA A O 1
ATOM 736 N N . ASN A 1 97 ? -1.655 -11.234 -13.703 1 94.38 97 ASN A N 1
ATOM 737 C CA . ASN A 1 97 ? -1.412 -10.031 -12.914 1 94.38 97 ASN A CA 1
ATOM 738 C C . ASN A 1 97 ? -2.707 -9.477 -12.328 1 94.38 97 ASN A C 1
ATOM 740 O O . ASN A 1 97 ? -3.797 -9.805 -12.797 1 94.38 97 ASN A O 1
ATOM 744 N N . VAL A 1 98 ? -2.494 -8.609 -11.305 1 96.81 98 VAL A N 1
ATOM 745 C CA . VAL A 1 98 ? -3.666 -7.938 -10.758 1 96.81 98 VAL A CA 1
ATOM 746 C C . VAL A 1 98 ? -3.246 -6.617 -10.109 1 96.81 98 VAL A C 1
ATOM 748 O O . VAL A 1 98 ? -2.145 -6.508 -9.57 1 96.81 98 VAL A O 1
ATOM 751 N N . THR A 1 99 ? -4.055 -5.645 -10.195 1 96.5 99 THR A N 1
ATOM 752 C CA . THR A 1 99 ? -3.986 -4.379 -9.477 1 96.5 99 THR A CA 1
ATOM 753 C C . THR A 1 99 ? -5.219 -4.188 -8.594 1 96.5 99 THR A C 1
ATOM 755 O O . THR A 1 99 ? -6.348 -4.234 -9.086 1 96.5 99 THR A O 1
ATOM 758 N N . VAL A 1 100 ? -4.934 -4.031 -7.266 1 96.44 100 VAL A N 1
ATOM 759 C CA . VAL A 1 100 ? -6.02 -3.895 -6.301 1 96.44 100 VAL A CA 1
ATOM 760 C C . VAL A 1 100 ? -5.941 -2.529 -5.621 1 96.44 100 VAL A C 1
ATOM 762 O O . VAL A 1 100 ? -4.875 -2.121 -5.152 1 96.44 100 VAL A O 1
ATOM 765 N N . LYS A 1 101 ? -6.973 -1.828 -5.625 1 95.69 101 LYS A N 1
ATOM 766 C CA . LYS A 1 101 ? -7.07 -0.57 -4.891 1 95.69 101 LYS A CA 1
ATOM 767 C C . LYS A 1 101 ? -7.777 -0.765 -3.553 1 95.69 101 LYS A C 1
ATOM 769 O O . LYS A 1 101 ? -8.836 -1.395 -3.492 1 95.69 101 LYS A O 1
ATOM 774 N N . LEU A 1 102 ? -7.137 -0.273 -2.49 1 94.44 102 LEU A N 1
ATOM 775 C CA . LEU A 1 102 ? -7.711 -0.288 -1.149 1 94.44 102 LEU A CA 1
ATOM 776 C C . LEU A 1 102 ? -8.055 1.124 -0.69 1 94.44 102 LEU A C 1
ATOM 778 O O . LEU A 1 102 ? -7.273 2.055 -0.888 1 94.44 102 LEU A O 1
ATOM 782 N N . THR A 1 103 ? -9.242 1.233 -0.154 1 91.94 103 THR A N 1
ATOM 783 C CA . THR A 1 103 ? -9.695 2.533 0.325 1 91.94 103 THR A CA 1
ATOM 784 C C . THR A 1 103 ? -10.305 2.414 1.72 1 91.94 103 THR A C 1
ATOM 786 O O . THR A 1 103 ? -11.125 1.533 1.97 1 91.94 103 THR A O 1
ATOM 789 N N . SER A 1 104 ? -9.828 3.242 2.596 1 91.62 104 SER A N 1
ATOM 790 C CA . SER A 1 104 ? -10.352 3.197 3.957 1 91.62 104 SER A CA 1
ATOM 791 C C . SER A 1 104 ? -11.734 3.834 4.035 1 91.62 104 SER A C 1
ATOM 793 O O . SER A 1 104 ? -12.102 4.648 3.184 1 91.62 104 SER A O 1
ATOM 795 N N . GLN A 1 105 ? -12.469 3.4 5.023 1 89.38 105 GLN A N 1
ATOM 796 C CA . GLN A 1 105 ? -13.555 4.27 5.469 1 89.38 105 GLN A CA 1
ATOM 797 C C . GLN A 1 105 ? -13.023 5.602 5.984 1 89.38 105 GLN A C 1
ATOM 799 O O . GLN A 1 105 ? -11.883 5.68 6.449 1 89.38 105 GLN A O 1
ATOM 804 N N . PRO A 1 106 ? -13.836 6.652 5.844 1 86.75 106 PRO A N 1
ATOM 805 C CA . PRO A 1 106 ? -13.367 7.957 6.309 1 86.75 106 PRO A CA 1
ATOM 806 C C . PRO A 1 106 ? -13.008 7.961 7.797 1 86.75 106 PRO A C 1
ATOM 808 O O . PRO A 1 106 ? -13.781 7.457 8.617 1 86.75 106 PRO A O 1
ATOM 811 N N . TYR A 1 107 ? -11.805 8.484 8.055 1 88.94 107 TYR A N 1
ATOM 812 C CA . TYR A 1 107 ? -11.328 8.727 9.414 1 88.94 107 TYR A CA 1
ATOM 813 C C . TYR A 1 107 ? -11.203 7.426 10.195 1 88.94 107 TYR A C 1
ATOM 815 O O . TYR A 1 107 ? -11.438 7.395 11.406 1 88.94 107 TYR A O 1
ATOM 823 N N . GLN A 1 108 ? -10.961 6.367 9.523 1 89.69 108 GLN A N 1
ATOM 824 C CA . GLN A 1 108 ? -10.766 5.074 10.172 1 89.69 108 GLN A CA 1
ATOM 825 C C . GLN A 1 108 ? -9.352 4.551 9.945 1 89.69 108 GLN A C 1
ATOM 827 O O . GLN A 1 108 ? -8.633 5.051 9.07 1 89.69 108 GLN A O 1
ATOM 832 N N . ARG A 1 109 ? -8.961 3.643 10.766 1 90.19 109 ARG A N 1
ATOM 833 C CA . ARG A 1 109 ? -7.707 2.928 10.539 1 90.19 109 ARG A CA 1
ATOM 834 C C . ARG A 1 109 ? -7.773 2.1 9.266 1 90.19 109 ARG A C 1
ATOM 836 O O . ARG A 1 109 ? -8.859 1.87 8.719 1 90.19 109 ARG A O 1
ATOM 843 N N . PHE A 1 110 ? -6.73 1.887 8.836 1 90.31 110 PHE A N 1
ATOM 844 C CA . PHE A 1 110 ? -6.531 1.138 7.598 1 90.31 110 PHE A CA 1
ATOM 845 C C . PHE A 1 110 ? -5.586 -0.037 7.824 1 90.31 110 PHE A C 1
ATOM 847 O O . PHE A 1 110 ? -4.426 0.155 8.203 1 90.31 110 PHE A O 1
ATOM 854 N N . ASN A 1 111 ? -6.094 -1.312 7.781 1 94.75 111 ASN A N 1
ATOM 855 C CA . ASN A 1 111 ? -5.32 -2.535 7.957 1 94.75 111 ASN A CA 1
ATOM 856 C C . ASN A 1 111 ? -5.84 -3.662 7.07 1 94.75 111 ASN A C 1
ATOM 858 O O . ASN A 1 111 ? -6.875 -4.262 7.367 1 94.75 111 ASN A O 1
ATOM 862 N N . PHE A 1 112 ? -5.078 -3.877 6.043 1 95.94 112 PHE A N 1
ATOM 863 C CA . PHE A 1 112 ? -5.504 -4.895 5.086 1 95.94 112 PHE A CA 1
ATOM 864 C C . PHE A 1 112 ? -4.406 -5.926 4.867 1 95.94 112 PHE A C 1
ATOM 866 O O . PHE A 1 112 ? -3.221 -5.594 4.879 1 95.94 112 PHE A O 1
ATOM 873 N N . THR A 1 113 ? -4.84 -7.121 4.648 1 96.5 113 THR A N 1
ATOM 874 C CA . THR A 1 113 ? -3.982 -8.18 4.129 1 96.5 113 THR A CA 1
ATOM 875 C C . THR A 1 113 ? -4.457 -8.633 2.75 1 96.5 113 THR A C 1
ATOM 877 O O . THR A 1 113 ? -5.645 -8.906 2.555 1 96.5 113 THR A O 1
ATOM 880 N N . ILE A 1 114 ? -3.543 -8.641 1.774 1 97.06 114 ILE A N 1
ATOM 881 C CA . ILE A 1 114 ? -3.854 -9.133 0.437 1 97.06 114 ILE A CA 1
ATOM 882 C C . ILE A 1 114 ? -3.105 -10.438 0.181 1 97.06 114 ILE A C 1
ATOM 884 O O . ILE A 1 114 ? -1.899 -10.531 0.427 1 97.06 114 ILE A O 1
ATOM 888 N N . GLU A 1 115 ? -3.838 -11.406 -0.302 1 97.38 115 GLU A N 1
ATOM 889 C CA . GLU A 1 115 ? -3.256 -12.688 -0.701 1 97.38 115 GLU A CA 1
ATOM 890 C C . GLU A 1 115 ? -3.646 -13.047 -2.131 1 97.38 115 GLU A C 1
ATOM 892 O O . GLU A 1 115 ? -4.816 -12.938 -2.508 1 97.38 115 GLU A O 1
ATOM 897 N N . ILE A 1 116 ? -2.676 -13.477 -2.861 1 97.31 116 ILE A N 1
ATOM 898 C CA . ILE A 1 116 ? -2.895 -13.93 -4.23 1 97.31 116 ILE A CA 1
ATOM 899 C C . ILE A 1 116 ? -2.516 -15.398 -4.355 1 97.31 116 ILE A C 1
ATOM 901 O O . ILE A 1 116 ? -1.438 -15.812 -3.916 1 97.31 116 ILE A O 1
ATOM 905 N N . TYR A 1 117 ? -3.393 -16.172 -4.918 1 97.69 117 TYR A N 1
ATOM 906 C CA . TYR A 1 117 ? -3.135 -17.578 -5.18 1 97.69 117 TYR A CA 1
ATOM 907 C C . TYR A 1 117 ? -3.268 -17.891 -6.664 1 97.69 117 TYR A C 1
ATOM 909 O O . TYR A 1 117 ? -4 -17.219 -7.387 1 97.69 117 TYR A O 1
ATOM 917 N N . GLY A 1 118 ? -2.521 -18.922 -7.09 1 96.38 118 GLY A N 1
ATOM 918 C CA . GLY A 1 118 ? -2.627 -19.312 -8.484 1 96.38 118 GLY A CA 1
ATOM 919 C C . GLY A 1 118 ? -1.892 -20.594 -8.797 1 96.38 118 GLY A C 1
ATOM 920 O O . GLY A 1 118 ? -1.271 -21.203 -7.914 1 96.38 118 GLY A O 1
ATOM 921 N N . LYS A 1 119 ? -2.066 -21.062 -10.086 1 94.75 119 LYS A N 1
ATOM 922 C CA . LYS A 1 119 ? -1.427 -22.25 -10.617 1 94.75 119 LYS A CA 1
ATOM 923 C C . LYS A 1 119 ? -1.233 -22.156 -12.125 1 94.75 119 LYS A C 1
ATOM 925 O O . LYS A 1 119 ? -1.916 -21.391 -12.797 1 94.75 119 LYS A O 1
ATOM 930 N N . MET B 1 1 ? 59 11.766 -36.531 1 38.38 1 MET B N 1
ATOM 931 C CA . MET B 1 1 ? 58.281 11.766 -35.25 1 38.38 1 MET B CA 1
ATOM 932 C C . MET B 1 1 ? 56.781 11.492 -35.438 1 38.38 1 MET B C 1
ATOM 934 O O . MET B 1 1 ? 56.094 12.289 -36.062 1 38.38 1 MET B O 1
ATOM 938 N N . LYS B 1 2 ? 56.406 10.164 -35.688 1 51.38 2 LYS B N 1
ATOM 939 C CA . LYS B 1 2 ? 55 9.75 -35.906 1 51.38 2 LYS B CA 1
ATOM 940 C C . LYS B 1 2 ? 54.125 10.219 -34.75 1 51.38 2 LYS B C 1
ATOM 942 O O . LYS B 1 2 ? 54.531 10.117 -33.594 1 51.38 2 LYS B O 1
ATOM 947 N N . PRO B 1 3 ? 53.094 11.141 -34.938 1 48.62 3 PRO B N 1
ATOM 948 C CA . PRO B 1 3 ? 52.219 11.594 -33.844 1 48.62 3 PRO B CA 1
ATOM 949 C C . PRO B 1 3 ? 51.469 10.453 -33.188 1 48.62 3 PRO B C 1
ATOM 951 O O . PRO B 1 3 ? 51 9.531 -33.875 1 48.62 3 PRO B O 1
ATOM 954 N N . ILE B 1 4 ? 51.906 10.062 -31.984 1 52.56 4 ILE B N 1
ATOM 955 C CA . ILE B 1 4 ? 51.156 9.133 -31.156 1 52.56 4 ILE B CA 1
ATOM 956 C C . ILE B 1 4 ? 49.719 9.672 -30.953 1 52.56 4 ILE B C 1
ATOM 958 O O . ILE B 1 4 ? 49.531 10.781 -30.453 1 52.56 4 ILE B O 1
ATOM 962 N N . VAL B 1 5 ? 48.719 9.352 -31.688 1 50.34 5 VAL B N 1
ATOM 963 C CA . VAL B 1 5 ? 47.281 9.609 -31.484 1 50.34 5 VAL B CA 1
ATOM 964 C C . VAL B 1 5 ? 46.875 9.094 -30.109 1 50.34 5 VAL B C 1
ATOM 966 O O . VAL B 1 5 ? 47 7.91 -29.812 1 50.34 5 VAL B O 1
ATOM 969 N N . SER B 1 6 ? 46.938 9.891 -29.047 1 45.75 6 SER B N 1
ATOM 970 C CA . SER B 1 6 ? 46.344 9.602 -27.75 1 45.75 6 SER B CA 1
ATOM 971 C C . SER B 1 6 ? 44.875 9.219 -27.891 1 45.75 6 SER B C 1
ATOM 973 O O . SER B 1 6 ? 44.062 10 -28.375 1 45.75 6 SER B O 1
ATOM 975 N N . CYS B 1 7 ? 44.531 7.969 -28.188 1 43.41 7 CYS B N 1
ATOM 976 C CA . CYS B 1 7 ? 43.156 7.477 -28.094 1 43.41 7 CYS B CA 1
ATOM 977 C C . CYS B 1 7 ? 42.531 7.852 -26.766 1 43.41 7 CYS B C 1
ATOM 979 O O . CYS B 1 7 ? 42.969 7.359 -25.719 1 43.41 7 CYS B O 1
ATOM 981 N N . LEU B 1 8 ? 42.094 9.078 -26.578 1 42.34 8 LEU B N 1
ATOM 982 C CA . LEU B 1 8 ? 41.25 9.453 -25.469 1 42.34 8 LEU B CA 1
ATOM 983 C C . LEU B 1 8 ? 40.094 8.477 -25.312 1 42.34 8 LEU B C 1
ATOM 985 O O . LEU B 1 8 ? 39.188 8.43 -26.172 1 42.34 8 LEU B O 1
ATOM 989 N N . VAL B 1 9 ? 40.281 7.242 -24.766 1 43.34 9 VAL B N 1
ATOM 990 C CA . VAL B 1 9 ? 39.188 6.375 -24.328 1 43.34 9 VAL B CA 1
ATOM 991 C C . VAL B 1 9 ? 38.281 7.141 -23.391 1 43.34 9 VAL B C 1
ATOM 993 O O . VAL B 1 9 ? 38.688 7.551 -22.297 1 43.34 9 VAL B O 1
ATOM 996 N N . LEU B 1 10 ? 37.344 7.934 -23.906 1 44.03 10 LEU B N 1
ATOM 997 C CA . LEU B 1 10 ? 36.219 8.438 -23.109 1 44.03 10 LEU B CA 1
ATOM 998 C C . LEU B 1 10 ? 35.594 7.316 -22.312 1 44.03 10 LEU B C 1
ATOM 1000 O O . LEU B 1 10 ? 34.969 6.402 -22.875 1 44.03 10 LEU B O 1
ATOM 1004 N N . PHE B 1 11 ? 36.156 6.945 -21.141 1 45.31 11 PHE B N 1
ATOM 1005 C CA . PHE B 1 11 ? 35.5 6.102 -20.156 1 45.31 11 PHE B CA 1
ATOM 1006 C C . PHE B 1 11 ? 34.094 6.633 -19.859 1 45.31 11 PHE B C 1
ATOM 1008 O O . PHE B 1 11 ? 33.938 7.664 -19.203 1 45.31 11 PHE B O 1
ATOM 1015 N N . LEU B 1 12 ? 33.156 6.504 -20.781 1 46.16 12 LEU B N 1
ATOM 1016 C CA . LEU B 1 12 ? 31.766 6.676 -20.391 1 46.16 12 LEU B CA 1
ATOM 1017 C C . LEU B 1 12 ? 31.484 5.934 -19.078 1 46.16 12 LEU B C 1
ATOM 1019 O O . LEU B 1 12 ? 31.453 4.699 -19.062 1 46.16 12 LEU B O 1
ATOM 1023 N N . SER B 1 13 ? 31.953 6.484 -17.922 1 46 13 SER B N 1
ATOM 1024 C CA . SER B 1 13 ? 31.469 5.984 -16.641 1 46 13 SER B CA 1
ATOM 1025 C C . SER B 1 13 ? 29.969 5.754 -16.656 1 46 13 SER B C 1
ATOM 1027 O O . SER B 1 13 ? 29.188 6.707 -16.734 1 46 13 SER B O 1
ATOM 1029 N N . LEU B 1 14 ? 29.453 4.781 -17.375 1 44.41 14 LEU B N 1
ATOM 1030 C CA . LEU B 1 14 ? 28.078 4.359 -17.109 1 44.41 14 LEU B CA 1
ATOM 1031 C C . LEU B 1 14 ? 27.812 4.301 -15.617 1 44.41 14 LEU B C 1
ATOM 1033 O O . LEU B 1 14 ? 28.312 3.408 -14.922 1 44.41 14 LEU B O 1
ATOM 1037 N N . SER B 1 15 ? 27.781 5.422 -14.898 1 44.12 15 SER B N 1
ATOM 1038 C CA . SER B 1 15 ? 27.25 5.441 -13.539 1 44.12 15 SER B CA 1
ATOM 1039 C C . SER B 1 15 ? 25.953 4.652 -13.438 1 44.12 15 SER B C 1
ATOM 1041 O O . SER B 1 15 ? 24.906 5.117 -13.883 1 44.12 15 SER B O 1
ATOM 1043 N N . VAL B 1 16 ? 26 3.373 -13.648 1 43.03 16 VAL B N 1
ATOM 1044 C CA . VAL B 1 16 ? 24.844 2.59 -13.227 1 43.03 16 VAL B CA 1
ATOM 1045 C C . VAL B 1 16 ? 24.328 3.107 -11.883 1 43.03 16 VAL B C 1
ATOM 1047 O O . VAL B 1 16 ? 25.031 3.016 -10.875 1 43.03 16 VAL B O 1
ATOM 1050 N N . VAL B 1 17 ? 23.609 4.184 -11.828 1 42.97 17 VAL B N 1
ATOM 1051 C CA . VAL B 1 17 ? 22.844 4.469 -10.609 1 42.97 17 VAL B CA 1
ATOM 1052 C C . VAL B 1 17 ? 22.234 3.184 -10.07 1 42.97 17 VAL B C 1
ATOM 1054 O O . VAL B 1 17 ? 21.312 2.631 -10.672 1 42.97 17 VAL B O 1
ATOM 1057 N N . LEU B 1 18 ? 23.047 2.326 -9.516 1 46.66 18 LEU B N 1
ATOM 1058 C CA . LEU B 1 18 ? 22.484 1.203 -8.773 1 46.66 18 LEU B CA 1
ATOM 1059 C C . LEU B 1 18 ? 21.328 1.656 -7.895 1 46.66 18 LEU B C 1
ATOM 1061 O O . LEU B 1 18 ? 21.516 2.482 -7 1 46.66 18 LEU B O 1
ATOM 1065 N N . ILE B 1 19 ? 20.203 1.782 -8.516 1 49.16 19 ILE B N 1
ATOM 1066 C CA . ILE B 1 19 ? 19.016 2.107 -7.723 1 49.16 19 ILE B CA 1
ATOM 1067 C C . ILE B 1 19 ? 18.938 1.189 -6.504 1 49.16 19 ILE B C 1
ATOM 1069 O O . ILE B 1 19 ? 18.594 0.012 -6.629 1 49.16 19 ILE B O 1
ATOM 1073 N N . TYR B 1 20 ? 19.891 1.229 -5.578 1 55.16 20 TYR B N 1
ATOM 1074 C CA . TYR B 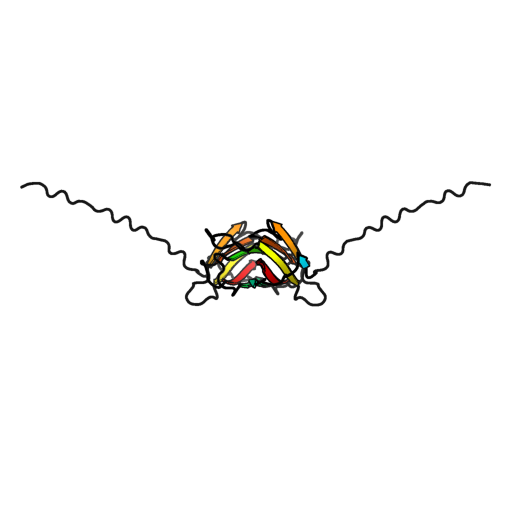1 20 ? 19.75 0.573 -4.281 1 55.16 20 TYR B CA 1
ATOM 1075 C C . TYR B 1 20 ? 18.531 1.089 -3.537 1 55.16 20 TYR B C 1
ATOM 1077 O O . TYR B 1 20 ? 18.094 2.219 -3.762 1 55.16 20 TYR B O 1
ATOM 1085 N N . GLY B 1 21 ? 17.781 0.069 -3.098 1 62.69 21 GLY B N 1
ATOM 1086 C CA . GLY B 1 21 ? 16.719 0.391 -2.162 1 62.69 21 GLY B CA 1
ATOM 1087 C C . GLY B 1 21 ? 17.141 1.387 -1.099 1 62.69 21 GLY B C 1
ATOM 1088 O O . GLY B 1 21 ? 18.25 1.314 -0.579 1 62.69 21 GLY B O 1
ATOM 1089 N N . GLU B 1 22 ? 16.75 2.6 -1.218 1 78.25 22 GLU B N 1
ATOM 1090 C CA . GLU B 1 22 ? 17.188 3.572 -0.218 1 78.25 22 GLU B CA 1
ATOM 1091 C C . GLU B 1 22 ? 15.992 4.316 0.378 1 78.25 22 GLU B C 1
ATOM 1093 O O . GLU B 1 22 ? 14.969 4.504 -0.291 1 78.25 22 GLU B O 1
ATOM 1098 N N . SER B 1 23 ? 16.094 4.414 1.725 1 90.94 23 SER B N 1
ATOM 1099 C CA . SER B 1 23 ? 15.219 5.375 2.389 1 90.94 23 SER B CA 1
ATOM 1100 C C . SER B 1 23 ? 15.344 6.758 1.76 1 90.94 23 SER B C 1
ATOM 1102 O O . SER B 1 23 ? 16.438 7.168 1.354 1 90.94 23 SER B O 1
ATOM 1104 N N . ARG B 1 24 ? 14.242 7.414 1.522 1 94.38 24 ARG B N 1
ATOM 1105 C CA . ARG B 1 24 ? 14.242 8.742 0.923 1 94.38 24 ARG B CA 1
ATOM 1106 C C . ARG B 1 24 ? 13.477 9.742 1.796 1 94.38 24 ARG B C 1
ATOM 1108 O O . ARG B 1 24 ? 12.547 9.359 2.508 1 94.38 24 ARG B O 1
ATOM 1115 N N . GLN B 1 25 ? 13.953 10.891 1.714 1 95.88 25 GLN B N 1
ATOM 1116 C CA . GLN B 1 25 ? 13.297 11.992 2.404 1 95.88 25 GLN B CA 1
ATOM 1117 C C . GLN B 1 25 ? 13.133 13.195 1.479 1 95.88 25 GLN B C 1
ATOM 1119 O O . GLN B 1 25 ? 14.023 13.516 0.695 1 95.88 25 GLN B O 1
ATOM 1124 N N . TRP B 1 26 ? 12.023 13.766 1.456 1 97.69 26 TRP B N 1
ATOM 1125 C CA . TRP B 1 26 ? 11.758 15.031 0.787 1 97.69 26 TRP B CA 1
ATOM 1126 C C . TRP B 1 26 ? 11.352 16.109 1.793 1 97.69 26 TRP B C 1
ATOM 1128 O O . TRP B 1 26 ? 10.57 15.844 2.711 1 97.69 26 TRP B O 1
ATOM 1138 N N . GLY B 1 27 ? 11.93 17.266 1.606 1 97.88 27 GLY B N 1
ATOM 1139 C CA . GLY B 1 27 ? 11.641 18.328 2.559 1 97.88 27 GLY B CA 1
ATOM 1140 C C . GLY B 1 27 ? 12.234 18.078 3.932 1 97.88 27 GLY B C 1
ATOM 1141 O O . GLY B 1 27 ? 13.125 17.234 4.082 1 97.88 27 GLY B O 1
ATOM 1142 N N . ARG B 1 28 ? 11.875 18.922 4.887 1 97.12 28 ARG B N 1
ATOM 1143 C CA . ARG B 1 28 ? 12.328 18.828 6.27 1 97.12 28 ARG B CA 1
ATOM 1144 C C . ARG B 1 28 ? 11.258 19.328 7.238 1 97.12 28 ARG B C 1
ATOM 1146 O O . ARG B 1 28 ? 10.578 20.328 6.961 1 97.12 28 ARG B O 1
ATOM 1153 N N . ARG B 1 29 ? 11.312 18.625 8.391 1 96.5 29 ARG B N 1
ATOM 1154 C CA . ARG B 1 29 ? 10.367 19.062 9.414 1 96.5 29 ARG B CA 1
ATOM 1155 C C . ARG B 1 29 ? 10.742 20.438 9.953 1 96.5 29 ARG B C 1
ATOM 1157 O O . ARG B 1 29 ? 11.93 20.766 10.086 1 96.5 29 ARG B O 1
ATOM 1164 N N . VAL B 1 30 ? 9.781 21.234 10.25 1 95.94 30 VAL B N 1
ATOM 1165 C CA . VAL B 1 30 ? 9.977 22.547 10.859 1 95.94 30 VAL B CA 1
ATOM 1166 C C . VAL B 1 30 ? 9.188 22.625 12.156 1 95.94 30 VAL B C 1
ATOM 1168 O O . VAL B 1 30 ? 8.352 21.766 12.445 1 95.94 30 VAL B O 1
ATOM 1171 N N . ALA B 1 31 ? 9.555 23.688 12.898 1 95.94 31 ALA B N 1
ATOM 1172 C CA . ALA B 1 31 ? 8.867 23.859 14.18 1 95.94 31 ALA B CA 1
ATOM 1173 C C . ALA B 1 31 ? 7.359 23.984 13.984 1 95.94 31 ALA B C 1
ATOM 1175 O O . ALA B 1 31 ? 6.906 24.719 13.094 1 95.94 31 ALA B O 1
ATOM 1176 N N . GLY B 1 32 ? 6.598 23.219 14.766 1 96.62 32 GLY B N 1
ATOM 1177 C CA . GLY B 1 32 ? 5.148 23.297 14.688 1 96.62 32 GLY B CA 1
ATOM 1178 C C . GLY B 1 32 ? 4.543 22.203 13.82 1 96.62 32 GLY B C 1
ATOM 1179 O O . GLY B 1 32 ? 3.32 22.062 13.766 1 96.62 32 GLY B O 1
ATOM 1180 N N . ASP B 1 33 ? 5.398 21.469 13.219 1 96.88 33 ASP B N 1
ATOM 1181 C CA . ASP B 1 33 ? 4.902 20.359 12.391 1 96.88 33 ASP B CA 1
ATOM 1182 C C . ASP B 1 33 ? 4.23 19.297 13.25 1 96.88 33 ASP B C 1
ATOM 1184 O O . ASP B 1 33 ? 4.645 19.047 14.383 1 96.88 33 ASP B O 1
ATOM 1188 N N . ARG B 1 34 ? 3.291 18.734 12.617 1 94.88 34 ARG B N 1
ATOM 1189 C CA . ARG B 1 34 ? 2.715 17.516 13.18 1 94.88 34 ARG B CA 1
ATOM 1190 C C . ARG B 1 34 ? 2.744 16.375 12.164 1 94.88 34 ARG B C 1
ATOM 1192 O O . ARG B 1 34 ? 2.869 16.609 10.961 1 94.88 34 ARG B O 1
ATOM 1199 N N . GLN B 1 35 ? 2.674 15.203 12.703 1 95.81 35 GLN B N 1
ATOM 1200 C CA . GLN B 1 35 ? 2.551 14.062 11.805 1 95.81 35 GLN B CA 1
ATOM 1201 C C . GLN B 1 35 ? 1.148 13.984 11.203 1 95.81 35 GLN B C 1
ATOM 1203 O O . GLN B 1 35 ? 0.159 13.906 11.938 1 95.81 35 GLN B O 1
ATOM 1208 N N . LEU B 1 36 ? 1.099 14.078 9.875 1 94.12 36 LEU B N 1
ATOM 1209 C CA . LEU B 1 36 ? -0.187 14.078 9.188 1 94.12 36 LEU B CA 1
ATOM 1210 C C . LEU B 1 36 ? -0.643 12.656 8.883 1 94.12 36 LEU B C 1
ATOM 1212 O O . LEU B 1 36 ? -1.844 12.391 8.797 1 94.12 36 LEU B O 1
ATOM 1216 N N . ASP B 1 37 ? 0.333 11.812 8.656 1 94.88 37 ASP B N 1
ATOM 1217 C CA . ASP B 1 37 ? 0.003 10.43 8.32 1 94.88 37 ASP B CA 1
ATOM 1218 C C . ASP B 1 37 ? 1.195 9.508 8.562 1 94.88 37 ASP B C 1
ATOM 1220 O O . ASP B 1 37 ? 2.338 9.961 8.633 1 94.88 37 ASP B O 1
ATOM 1224 N N . TYR B 1 38 ? 0.913 8.195 8.781 1 96 38 TYR B N 1
ATOM 1225 C CA . TYR B 1 38 ? 1.886 7.141 9.023 1 96 38 TYR B CA 1
ATOM 1226 C C . TYR B 1 38 ? 1.395 5.809 8.469 1 96 38 TYR B C 1
ATOM 1228 O O . TYR B 1 38 ? 0.297 5.355 8.805 1 96 38 TYR B O 1
ATOM 1236 N N . THR B 1 39 ? 2.156 5.191 7.566 1 95.06 39 THR B N 1
ATOM 1237 C CA . THR B 1 39 ? 1.73 3.955 6.918 1 95.06 39 THR B CA 1
ATOM 1238 C C . THR B 1 39 ? 2.887 2.963 6.828 1 95.06 39 THR B C 1
ATOM 1240 O O . THR B 1 39 ? 4.023 3.352 6.551 1 95.06 39 THR B O 1
ATOM 1243 N N . VAL B 1 40 ? 2.586 1.668 6.996 1 95.44 40 VAL B N 1
ATOM 1244 C CA . VAL B 1 40 ? 3.562 0.599 6.812 1 95.44 40 VAL B CA 1
ATOM 1245 C C . VAL B 1 40 ? 3.08 -0.364 5.73 1 95.44 40 VAL B C 1
ATOM 1247 O O . VAL B 1 40 ? 1.923 -0.791 5.742 1 95.44 40 VAL B O 1
ATOM 1250 N N . LEU B 1 41 ? 3.934 -0.627 4.832 1 94.88 41 LEU B N 1
ATOM 1251 C CA . LEU B 1 41 ? 3.678 -1.577 3.756 1 94.88 41 LEU B CA 1
ATOM 1252 C C . LEU B 1 41 ? 4.672 -2.73 3.801 1 94.88 41 LEU B C 1
ATOM 1254 O O . LEU B 1 41 ? 5.875 -2.525 3.629 1 94.88 41 LEU B O 1
ATOM 1258 N N . VAL B 1 42 ? 4.121 -3.934 4.031 1 94.69 42 VAL B N 1
ATOM 1259 C CA . VAL B 1 42 ? 5.012 -5.078 4.191 1 94.69 42 VAL B CA 1
ATOM 1260 C C . VAL B 1 42 ? 4.609 -6.188 3.221 1 94.69 42 VAL B C 1
ATOM 1262 O O . VAL B 1 42 ? 3.438 -6.559 3.143 1 94.69 42 VAL B O 1
ATOM 1265 N N . ASN B 1 43 ? 5.531 -6.676 2.477 1 93 43 ASN B N 1
ATOM 1266 C CA . ASN B 1 43 ? 5.422 -7.855 1.623 1 93 43 ASN B CA 1
ATOM 1267 C C . ASN B 1 43 ? 6.691 -8.703 1.668 1 93 43 ASN B C 1
ATOM 1269 O O . ASN B 1 43 ? 7.703 -8.344 1.062 1 93 43 ASN B O 1
ATOM 1273 N N . ASN B 1 44 ? 6.582 -9.828 2.338 1 89.62 44 ASN B N 1
ATOM 1274 C CA . ASN B 1 44 ? 7.758 -10.672 2.523 1 89.62 44 ASN B CA 1
ATOM 1275 C C . ASN B 1 44 ? 7.754 -11.852 1.562 1 89.62 44 ASN B C 1
ATOM 1277 O O . ASN B 1 44 ? 8.602 -12.742 1.661 1 89.62 44 ASN B O 1
ATOM 1281 N N . SER B 1 45 ? 6.859 -11.828 0.618 1 88.56 45 SER B N 1
ATOM 1282 C CA . SER B 1 45 ? 6.738 -12.969 -0.282 1 88.56 45 SER B CA 1
ATOM 1283 C C . SER B 1 45 ? 7.941 -13.07 -1.212 1 88.56 45 SER B C 1
ATOM 1285 O O . SER B 1 45 ? 8.469 -12.047 -1.665 1 88.56 45 SER B O 1
ATOM 1287 N N . LEU B 1 46 ? 8.359 -14.359 -1.42 1 84.12 46 LEU B N 1
ATOM 1288 C CA . LEU B 1 46 ? 9.391 -14.695 -2.395 1 84.12 46 LEU B CA 1
ATOM 1289 C C . LEU B 1 46 ? 9 -15.938 -3.191 1 84.12 46 LEU B C 1
ATOM 1291 O O . LEU B 1 46 ? 8.352 -16.844 -2.658 1 84.12 46 LEU B O 1
ATOM 1295 N N . PRO B 1 47 ? 9.289 -16.094 -4.543 1 80.69 47 PRO B N 1
ATOM 1296 C CA . PRO B 1 47 ? 9.984 -15.094 -5.344 1 80.69 47 PRO B CA 1
ATOM 1297 C C . PRO B 1 47 ? 9.031 -14.195 -6.129 1 80.69 47 PRO B C 1
ATOM 1299 O O . PRO B 1 47 ? 8.242 -14.688 -6.938 1 80.69 47 PRO B O 1
ATOM 1302 N N . VAL B 1 48 ? 8.828 -12.914 -5.844 1 84.5 48 VAL B N 1
ATOM 1303 C CA . VAL B 1 48 ? 8.086 -11.945 -6.645 1 84.5 48 VAL B CA 1
ATOM 1304 C C . VAL B 1 48 ? 9.062 -10.992 -7.336 1 84.5 48 VAL B C 1
ATOM 1306 O O . VAL B 1 48 ? 9.875 -10.344 -6.676 1 84.5 48 VAL B O 1
ATOM 1309 N N . PRO B 1 49 ? 8.938 -11 -8.609 1 84 49 PRO B N 1
ATOM 1310 C CA . PRO B 1 49 ? 9.953 -10.227 -9.328 1 84 49 PRO B CA 1
ATOM 1311 C C . PRO B 1 49 ? 9.969 -8.758 -8.914 1 84 49 PRO B C 1
ATOM 1313 O O . PRO B 1 49 ? 11.047 -8.18 -8.719 1 84 49 PRO B O 1
ATOM 1316 N N . GLN B 1 50 ? 8.797 -8.164 -8.906 1 86.88 50 GLN B N 1
ATOM 1317 C CA . GLN B 1 50 ? 8.688 -6.777 -8.469 1 86.88 50 GLN B CA 1
ATOM 1318 C C . GLN B 1 50 ? 7.379 -6.543 -7.715 1 86.88 50 GLN B C 1
ATOM 1320 O O . GLN B 1 50 ? 6.316 -6.977 -8.156 1 86.88 50 GLN B O 1
ATOM 1325 N N . LYS B 1 51 ? 7.539 -5.965 -6.555 1 87.81 51 LYS B N 1
ATOM 1326 C CA . LYS B 1 51 ? 6.41 -5.516 -5.746 1 87.81 51 LYS B CA 1
ATOM 1327 C C . LYS B 1 51 ? 6.254 -4 -5.812 1 87.81 51 LYS B C 1
ATOM 1329 O O . LYS B 1 51 ? 7.246 -3.268 -5.816 1 87.81 51 LYS B O 1
ATOM 1334 N N . SER B 1 52 ? 4.969 -3.629 -6.066 1 90.5 52 SER B N 1
ATOM 1335 C CA . SER B 1 52 ? 4.762 -2.184 -6.074 1 90.5 52 SER B CA 1
ATOM 1336 C C . SER B 1 52 ? 3.471 -1.807 -5.355 1 90.5 52 SER B C 1
ATOM 1338 O O . SER B 1 52 ? 2.52 -2.588 -5.324 1 90.5 52 SER B O 1
ATOM 1340 N N . SER B 1 53 ? 3.541 -0.677 -4.75 1 93.25 53 SER B N 1
ATOM 1341 C CA . SER B 1 53 ? 2.4 -0.077 -4.066 1 93.25 53 SER B CA 1
ATOM 1342 C C . SER B 1 53 ? 2.383 1.438 -4.246 1 93.25 53 SER B C 1
ATOM 1344 O O . SER B 1 53 ? 3.436 2.078 -4.262 1 93.25 53 SER B O 1
ATOM 1346 N N . ILE B 1 54 ? 1.207 1.951 -4.461 1 93.62 54 ILE B N 1
ATOM 1347 C CA . ILE B 1 54 ? 1.027 3.398 -4.512 1 93.62 54 ILE B CA 1
ATOM 1348 C C . ILE B 1 54 ? 0.268 3.869 -3.275 1 93.62 54 ILE B C 1
ATOM 1350 O O . ILE B 1 54 ? -0.867 3.447 -3.037 1 93.62 54 ILE B O 1
ATOM 1354 N N . TYR B 1 55 ? 0.948 4.66 -2.525 1 93.62 55 TYR B N 1
ATOM 1355 C CA . TYR B 1 55 ? 0.401 5.285 -1.325 1 93.62 55 TYR B CA 1
ATOM 1356 C C . TYR B 1 55 ? -0.112 6.688 -1.626 1 93.62 55 TYR B C 1
ATOM 1358 O O . TYR B 1 55 ? 0.564 7.473 -2.295 1 93.62 55 TYR B O 1
ATOM 1366 N N . ARG B 1 56 ? -1.31 6.996 -1.119 1 93 56 ARG B N 1
ATOM 1367 C CA . ARG B 1 56 ? -1.863 8.328 -1.335 1 93 56 ARG B CA 1
ATOM 1368 C C . ARG B 1 56 ? -2.338 8.945 -0.022 1 93 56 ARG B C 1
ATOM 1370 O O . ARG B 1 56 ? -3.092 8.312 0.726 1 93 56 ARG B O 1
ATOM 1377 N N . TYR B 1 57 ? -1.871 10.188 0.207 1 93.69 57 TYR B N 1
ATOM 1378 C CA . TYR B 1 57 ? -2.379 11.016 1.295 1 93.69 57 TYR B CA 1
ATOM 1379 C C . TYR B 1 57 ? -3.168 12.195 0.755 1 93.69 57 TYR B C 1
ATOM 1381 O O . TYR B 1 57 ? -2.676 12.945 -0.093 1 93.69 57 TYR B O 1
ATOM 1389 N N . LEU B 1 58 ? -4.344 12.359 1.255 1 90 58 LEU B N 1
ATOM 1390 C CA . LEU B 1 58 ? -5.195 13.508 0.964 1 90 58 LEU B CA 1
ATOM 1391 C C . LEU B 1 58 ? -5.645 14.188 2.252 1 90 58 LEU B C 1
ATOM 1393 O O . LEU B 1 58 ? -5.926 13.523 3.248 1 90 58 LEU B O 1
ATOM 1397 N N . PRO B 1 59 ? -5.781 15.445 2.125 1 85.94 59 PRO B N 1
ATOM 1398 C CA . PRO B 1 59 ? -6.367 16.109 3.287 1 85.94 59 PRO B CA 1
ATOM 1399 C C . PRO B 1 59 ? -7.871 15.891 3.402 1 85.94 59 PRO B C 1
ATOM 1401 O O . PRO B 1 59 ? -8.5 15.414 2.451 1 85.94 59 PRO B O 1
ATOM 1404 N N . ALA B 1 60 ? -8.414 16.219 4.578 1 80.81 60 ALA B N 1
ATOM 1405 C CA . ALA B 1 60 ? -9.859 16.109 4.77 1 80.81 60 ALA B CA 1
ATOM 1406 C C . ALA B 1 60 ? -10.609 17 3.783 1 80.81 60 ALA B C 1
ATOM 1408 O O . ALA B 1 60 ? -10.195 18.125 3.518 1 80.81 60 ALA B O 1
ATOM 1409 N N . PRO B 1 61 ? -11.664 16.406 3.133 1 76.88 61 PRO B N 1
ATOM 1410 C CA . PRO B 1 61 ? -12.453 17.25 2.234 1 76.88 61 PRO B CA 1
ATOM 1411 C C . PRO B 1 61 ? -13.016 18.484 2.93 1 76.88 61 PRO B C 1
ATOM 1413 O O . PRO B 1 61 ? -13.477 18.406 4.07 1 76.88 61 PRO B O 1
ATOM 1416 N N . GLY B 1 62 ? -12.953 19.531 2.197 1 75.62 62 GLY B N 1
ATOM 1417 C CA . GLY B 1 62 ? -13.547 20.75 2.727 1 75.62 62 GLY B CA 1
ATOM 1418 C C . GLY B 1 62 ? -12.695 21.406 3.803 1 75.62 62 GLY B C 1
ATOM 1419 O O . GLY B 1 62 ? -13.125 22.375 4.438 1 75.62 62 GLY B O 1
ATOM 1420 N N . ALA B 1 63 ? -11.68 20.734 4.215 1 75 63 ALA B N 1
ATOM 1421 C CA . ALA B 1 63 ? -10.812 21.344 5.219 1 75 63 ALA B CA 1
ATOM 1422 C C . ALA B 1 63 ? -10.477 22.781 4.852 1 75 63 ALA B C 1
ATOM 1424 O O . ALA B 1 63 ? -10.133 23.062 3.703 1 75 63 ALA B O 1
ATOM 1425 N N . TYR B 1 64 ? -10.883 23.625 5.859 1 80.56 64 TYR B N 1
ATOM 1426 C CA . TYR B 1 64 ? -10.461 25.016 5.711 1 80.56 64 TYR B CA 1
ATOM 1427 C C . TYR B 1 64 ? -8.953 25.141 5.891 1 80.56 64 TYR B C 1
ATOM 1429 O O . TYR B 1 64 ? -8.414 24.781 6.938 1 80.56 64 TYR B O 1
ATOM 1437 N N . ARG B 1 65 ? -8.164 25.344 4.91 1 88.44 65 ARG B N 1
ATOM 1438 C CA . ARG B 1 65 ? -6.723 25.547 4.844 1 88.44 65 ARG B CA 1
ATOM 1439 C C . ARG B 1 65 ? -5.969 24.297 5.273 1 88.44 65 ARG B C 1
ATOM 1441 O O . ARG B 1 65 ? -5.34 24.281 6.332 1 88.44 65 ARG B O 1
ATOM 1448 N N . PRO B 1 66 ? -5.973 23.25 4.609 1 90.62 66 PRO B N 1
ATOM 1449 C CA . PRO B 1 66 ? -5.195 22.062 4.965 1 90.62 66 PRO B CA 1
ATOM 1450 C C . PRO B 1 66 ? -3.705 22.359 5.117 1 90.62 66 PRO B C 1
ATOM 1452 O O . PRO B 1 66 ? -3.174 23.25 4.449 1 90.62 66 PRO B O 1
ATOM 1455 N N . PRO B 1 67 ? -3.102 21.594 6.074 1 92.75 67 PRO B N 1
ATOM 1456 C CA . PRO B 1 67 ? -1.666 21.828 6.254 1 92.75 67 PRO B CA 1
ATOM 1457 C C . PRO B 1 67 ? -0.857 21.516 4.996 1 92.75 67 PRO B C 1
ATOM 1459 O O . PRO B 1 67 ? -1.182 20.578 4.262 1 92.75 67 PRO B O 1
ATOM 1462 N N . ASN B 1 68 ? 0.11 22.344 4.832 1 95.81 68 ASN B N 1
ATOM 1463 C CA . ASN B 1 68 ? 1.082 22.031 3.793 1 95.81 68 ASN B CA 1
ATOM 1464 C C . ASN B 1 68 ? 2.084 20.969 4.262 1 95.81 68 ASN B C 1
ATOM 1466 O O . ASN B 1 68 ? 2.568 21.031 5.395 1 95.81 68 ASN B O 1
ATOM 1470 N N . ILE B 1 69 ? 2.293 20.078 3.408 1 96.88 69 ILE B N 1
ATOM 1471 C CA . ILE B 1 69 ? 3.297 19.062 3.701 1 96.88 69 ILE B CA 1
ATOM 1472 C C . ILE B 1 69 ? 4.688 19.703 3.713 1 96.88 69 ILE B C 1
ATOM 1474 O O . ILE B 1 69 ? 5.062 20.406 2.771 1 96.88 69 ILE B O 1
ATOM 1478 N N . THR B 1 70 ? 5.402 19.438 4.781 1 98.62 70 THR B N 1
ATOM 1479 C CA . THR B 1 70 ? 6.734 20.031 4.891 1 98.62 70 THR B CA 1
ATOM 1480 C C . THR B 1 70 ? 7.809 18.953 4.734 1 98.62 70 THR B C 1
ATOM 1482 O O . THR B 1 70 ? 8.93 19.25 4.312 1 98.62 70 THR B O 1
ATOM 1485 N N . ALA B 1 71 ? 7.41 17.75 5.109 1 98.56 71 ALA B N 1
ATOM 1486 C CA . ALA B 1 71 ? 8.391 16.672 5.039 1 98.56 71 ALA B CA 1
ATOM 1487 C C . ALA B 1 71 ? 7.719 15.328 4.73 1 98.56 71 ALA B C 1
ATOM 1489 O O . ALA B 1 71 ? 6.625 15.055 5.23 1 98.56 71 ALA B O 1
ATOM 1490 N N . ILE B 1 72 ? 8.367 14.523 3.926 1 98.19 72 ILE B N 1
ATOM 1491 C CA . ILE B 1 72 ? 7.965 13.164 3.594 1 98.19 72 ILE B CA 1
ATOM 1492 C C . ILE B 1 72 ? 9.133 12.211 3.818 1 98.19 72 ILE B C 1
ATOM 1494 O O . ILE B 1 72 ? 10.234 12.43 3.307 1 98.19 72 ILE B O 1
ATOM 1498 N N . TYR B 1 73 ? 8.867 11.188 4.641 1 97.5 73 TYR B N 1
ATOM 1499 C CA . TYR B 1 73 ? 9.859 10.141 4.844 1 97.5 73 TYR B CA 1
ATOM 1500 C C . TYR B 1 73 ? 9.375 8.812 4.277 1 97.5 73 TYR B C 1
ATOM 1502 O O . TYR B 1 73 ? 8.266 8.367 4.582 1 97.5 73 TYR B O 1
ATOM 1510 N N . ALA B 1 74 ? 10.141 8.266 3.416 1 96.56 74 ALA B N 1
ATOM 1511 C CA . ALA B 1 74 ? 9.984 6.871 3.008 1 96.56 74 ALA B CA 1
ATOM 1512 C C . ALA B 1 74 ? 11.164 6.027 3.475 1 96.56 74 ALA B C 1
ATOM 1514 O O . ALA B 1 74 ? 12.242 6.078 2.885 1 96.56 74 ALA B O 1
ATOM 1515 N N . ARG B 1 75 ? 10.867 5.191 4.469 1 95.44 75 ARG B N 1
ATOM 1516 C CA . ARG B 1 75 ? 11.945 4.422 5.07 1 95.44 75 ARG B CA 1
ATOM 1517 C C . ARG B 1 75 ? 11.922 2.975 4.594 1 95.44 75 ARG B C 1
ATOM 1519 O O . ARG B 1 75 ? 10.906 2.287 4.734 1 95.44 75 ARG B O 1
ATOM 1526 N N . ASP B 1 76 ? 13.023 2.57 4.055 1 94.81 76 ASP B N 1
ATOM 1527 C CA . ASP B 1 76 ? 13.203 1.163 3.711 1 94.81 76 ASP B CA 1
ATOM 1528 C C . ASP B 1 76 ? 13.648 0.355 4.926 1 94.81 76 ASP B C 1
ATOM 1530 O O . ASP B 1 76 ? 14.781 0.51 5.395 1 94.81 76 ASP B O 1
ATOM 1534 N N . ASN B 1 77 ? 12.844 -0.579 5.375 1 94 77 ASN B N 1
ATOM 1535 C CA . ASN B 1 77 ? 13.133 -1.314 6.602 1 94 77 ASN B CA 1
ATOM 1536 C C . ASN B 1 77 ? 13.836 -2.637 6.312 1 94 7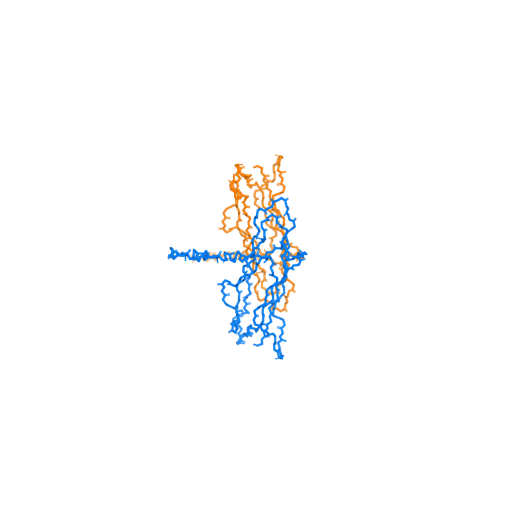7 ASN B C 1
ATOM 1538 O O . ASN B 1 77 ? 14.07 -3.436 7.223 1 94 77 ASN B O 1
ATOM 1542 N N . VAL B 1 78 ? 14.031 -2.902 5.059 1 91.56 78 VAL B N 1
ATOM 1543 C CA . VAL B 1 78 ? 14.797 -4.09 4.703 1 91.56 78 VAL B CA 1
ATOM 1544 C C . VAL B 1 78 ? 16.281 -3.832 4.914 1 91.56 78 VAL B C 1
ATOM 1546 O O . VAL B 1 78 ? 16.812 -2.812 4.461 1 91.56 78 VAL B O 1
ATOM 1549 N N . PRO B 1 79 ? 16.938 -4.754 5.57 1 85.56 79 PRO B N 1
ATOM 1550 C CA . PRO B 1 79 ? 18.359 -4.52 5.863 1 85.56 79 PRO B CA 1
ATOM 1551 C C . PRO B 1 79 ? 19.188 -4.246 4.609 1 85.56 79 PRO B C 1
ATOM 1553 O O . PRO B 1 79 ? 18.859 -4.754 3.531 1 85.56 79 PRO B O 1
ATOM 1556 N N . ALA B 1 80 ? 20.266 -3.469 4.77 1 82.81 80 ALA B N 1
ATOM 1557 C CA . ALA B 1 80 ? 21.25 -3.143 3.754 1 82.81 80 ALA B CA 1
ATOM 1558 C C . ALA B 1 80 ? 20.625 -2.371 2.596 1 82.81 80 ALA B C 1
ATOM 1560 O O . ALA B 1 80 ? 21.172 -2.344 1.491 1 82.81 80 ALA B O 1
ATOM 1561 N N . GLY B 1 81 ? 19.469 -1.87 2.773 1 77.25 81 GLY B N 1
ATOM 1562 C CA . GLY B 1 81 ? 18.828 -1.04 1.763 1 77.25 81 GLY B CA 1
ATOM 1563 C C . GLY B 1 81 ? 18.438 -1.812 0.519 1 77.25 81 GLY B C 1
ATOM 1564 O O . GLY B 1 81 ? 18.594 -1.323 -0.601 1 77.25 81 GLY B O 1
ATOM 1565 N N . ARG B 1 82 ? 18.016 -3.055 0.667 1 81.56 82 ARG B N 1
ATOM 1566 C CA . ARG B 1 82 ? 17.75 -3.926 -0.471 1 81.56 82 ARG B CA 1
ATOM 1567 C C . ARG B 1 82 ? 16.25 -4.027 -0.732 1 81.56 82 ARG B C 1
ATOM 1569 O O . ARG B 1 82 ? 15.812 -4.82 -1.571 1 81.56 82 ARG B O 1
ATOM 1576 N N . GLY B 1 83 ? 15.516 -3.174 -0.046 1 87.5 83 GLY B N 1
ATOM 1577 C CA . GLY B 1 83 ? 14.078 -3.332 -0.164 1 87.5 83 GLY B CA 1
ATOM 1578 C C . GLY B 1 83 ? 13.516 -2.758 -1.452 1 87.5 83 GLY B C 1
ATOM 1579 O O . GLY B 1 83 ? 12.75 -3.422 -2.15 1 87.5 83 GLY B O 1
ATOM 1580 N N . GLY B 1 84 ? 13.867 -1.467 -1.819 1 91.25 84 GLY B N 1
ATOM 1581 C CA . GLY B 1 84 ? 13.328 -0.814 -3.002 1 91.25 84 GLY B CA 1
ATOM 1582 C C . GLY B 1 84 ? 13.484 0.694 -2.973 1 91.25 84 GLY B C 1
ATOM 1583 O O . GLY B 1 84 ? 14.398 1.218 -2.342 1 91.25 84 GLY B O 1
ATOM 1584 N N . TYR B 1 85 ? 12.711 1.267 -3.711 1 92 85 TYR B N 1
ATOM 1585 C CA . TYR B 1 85 ? 12.812 2.719 -3.793 1 92 85 TYR B CA 1
ATOM 1586 C C . TYR B 1 85 ? 11.43 3.361 -3.785 1 92 85 TYR B C 1
ATOM 1588 O O . TYR B 1 85 ? 10.422 2.697 -4.055 1 92 85 TYR B O 1
ATOM 1596 N N . ALA B 1 86 ? 11.445 4.617 -3.393 1 94.56 86 ALA B N 1
ATOM 1597 C CA . ALA B 1 86 ? 10.234 5.43 -3.334 1 94.56 86 ALA B CA 1
ATOM 1598 C C . ALA B 1 86 ? 10.352 6.656 -4.23 1 94.56 86 ALA B C 1
ATOM 1600 O O . ALA B 1 86 ? 11.43 7.258 -4.336 1 94.56 86 ALA B O 1
ATOM 1601 N N . ALA B 1 87 ? 9.227 6.988 -4.887 1 95.06 87 ALA B N 1
ATOM 1602 C CA . ALA B 1 87 ? 9.172 8.188 -5.719 1 95.06 87 ALA B CA 1
ATOM 1603 C C . ALA B 1 87 ? 7.832 8.906 -5.559 1 95.06 87 ALA B C 1
ATOM 1605 O O . ALA B 1 87 ? 6.785 8.266 -5.473 1 95.06 87 ALA B O 1
ATOM 1606 N N . ILE B 1 88 ? 7.914 10.195 -5.574 1 96.19 88 ILE B N 1
ATOM 1607 C CA . ILE B 1 88 ? 6.68 10.969 -5.59 1 96.19 88 ILE B CA 1
ATOM 1608 C C . ILE B 1 88 ? 6.109 11.008 -7.008 1 96.19 88 ILE B C 1
ATOM 1610 O O . ILE B 1 88 ? 6.809 11.375 -7.957 1 96.19 88 ILE B O 1
ATOM 1614 N N . VAL B 1 89 ? 4.895 10.625 -7.102 1 96.5 89 VAL B N 1
ATOM 1615 C CA . VAL B 1 89 ? 4.199 10.602 -8.383 1 96.5 89 VAL B CA 1
ATOM 1616 C C . VAL B 1 89 ? 3.461 11.922 -8.594 1 96.5 89 VAL B C 1
ATOM 1618 O O . VAL B 1 89 ? 3.418 12.453 -9.703 1 96.5 89 VAL B O 1
ATOM 1621 N N . SER B 1 90 ? 2.857 12.414 -7.531 1 96.44 90 SER B N 1
ATOM 1622 C CA . SER B 1 90 ? 2.145 13.688 -7.598 1 96.44 90 SER B CA 1
ATOM 1623 C C . SER B 1 90 ? 2.053 14.344 -6.227 1 96.44 90 SER B C 1
ATOM 1625 O O . SER B 1 90 ? 2.18 13.672 -5.199 1 96.44 90 SER B O 1
ATOM 1627 N N . GLY B 1 9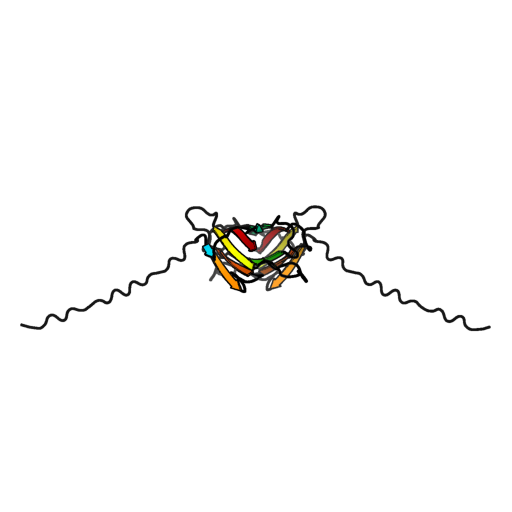1 ? 1.819 15.695 -6.25 1 97.06 91 GLY B N 1
ATOM 1628 C CA . GLY B 1 91 ? 1.803 16.453 -5.012 1 97.06 91 GLY B CA 1
ATOM 1629 C C . GLY B 1 91 ? 3.172 16.578 -4.371 1 97.06 91 GLY B C 1
ATOM 1630 O O . GLY B 1 91 ? 4.168 16.797 -5.062 1 97.06 91 GLY B O 1
ATOM 1631 N N . GLY B 1 92 ? 3.188 16.594 -2.98 1 97.19 92 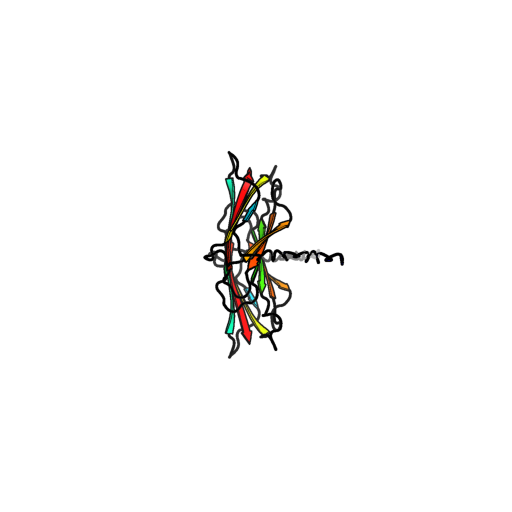GLY B N 1
ATOM 1632 C CA . GLY B 1 92 ? 4.488 16.625 -2.33 1 97.19 92 GLY B CA 1
ATOM 1633 C C . GLY B 1 92 ? 4.688 17.859 -1.472 1 97.19 92 GLY B C 1
ATOM 1634 O O . GLY B 1 92 ? 3.736 18.375 -0.88 1 97.19 92 GLY B O 1
ATOM 1635 N N . ILE B 1 93 ? 5.945 18.281 -1.391 1 97.94 93 ILE B N 1
ATOM 1636 C CA . ILE B 1 93 ? 6.344 19.359 -0.491 1 97.94 93 ILE B CA 1
ATOM 1637 C C . ILE B 1 93 ? 5.613 20.641 -0.871 1 97.94 93 ILE B C 1
ATOM 1639 O O . ILE B 1 93 ? 5.488 20.969 -2.055 1 97.94 93 ILE B O 1
ATOM 1643 N N . ASN B 1 94 ? 5.102 21.312 0.133 1 97.25 94 ASN B N 1
ATOM 1644 C CA . ASN B 1 94 ? 4.395 22.578 0.036 1 97.25 94 ASN B CA 1
ATOM 1645 C C . ASN B 1 94 ? 3.02 22.406 -0.601 1 97.25 94 ASN B C 1
ATOM 1647 O O . ASN B 1 94 ? 2.422 23.391 -1.066 1 97.25 94 ASN B O 1
ATOM 1651 N N . GLN B 1 95 ? 2.543 21.219 -0.705 1 96.5 95 GLN B N 1
ATOM 1652 C CA . GLN B 1 95 ? 1.187 20.891 -1.132 1 96.5 95 GLN B CA 1
ATOM 1653 C C . GLN B 1 95 ? 0.411 20.188 -0.017 1 96.5 95 GLN B C 1
ATOM 1655 O O . GLN B 1 95 ? 0.988 19.812 1.004 1 96.5 95 GLN B O 1
ATOM 1660 N N . ALA B 1 96 ? -0.903 20.047 -0.239 1 94.88 96 ALA B N 1
ATOM 1661 C CA . ALA B 1 96 ? -1.742 19.453 0.797 1 94.88 96 ALA B CA 1
ATOM 1662 C C . ALA B 1 96 ? -1.885 17.953 0.586 1 94.88 96 ALA B C 1
ATOM 1664 O O . ALA B 1 96 ? -2.455 17.25 1.428 1 94.88 96 ALA B O 1
ATOM 1665 N N . ASN B 1 97 ? -1.402 17.469 -0.536 1 94.31 97 ASN B N 1
ATOM 1666 C CA . ASN B 1 97 ? -1.529 16.062 -0.863 1 94.31 97 ASN B CA 1
ATOM 1667 C C . ASN B 1 97 ? -0.239 15.5 -1.458 1 94.31 97 ASN B C 1
ATOM 1669 O O . ASN B 1 97 ? 0.612 16.266 -1.925 1 94.31 97 ASN B O 1
ATOM 1673 N N . VAL B 1 98 ? -0.174 14.148 -1.409 1 96.75 98 VAL B N 1
ATOM 1674 C CA . VAL B 1 98 ? 0.97 13.516 -2.059 1 96.75 98 VAL B CA 1
ATOM 1675 C C . VAL B 1 98 ? 0.607 12.094 -2.475 1 96.75 98 VAL B C 1
ATOM 1677 O O . VAL B 1 98 ? -0.181 11.422 -1.802 1 96.75 98 VAL B O 1
ATOM 1680 N N . THR B 1 99 ? 1.103 11.656 -3.549 1 96.31 99 THR B N 1
ATOM 1681 C CA . THR B 1 99 ? 1.098 10.281 -4.027 1 96.31 99 THR B CA 1
ATOM 1682 C C . THR B 1 99 ? 2.521 9.75 -4.172 1 96.31 99 THR B C 1
ATOM 1684 O O . THR B 1 99 ? 3.342 10.344 -4.875 1 96.31 99 THR B O 1
ATOM 1687 N N . VAL B 1 100 ? 2.781 8.641 -3.42 1 96.38 100 VAL B N 1
ATOM 1688 C CA . VAL B 1 100 ? 4.117 8.055 -3.42 1 96.38 100 VAL B CA 1
ATOM 1689 C C . VAL B 1 100 ? 4.062 6.641 -3.988 1 96.38 100 VAL B C 1
ATOM 1691 O O . VAL B 1 100 ? 3.229 5.832 -3.576 1 96.38 100 VAL B O 1
ATOM 1694 N N . LYS B 1 101 ? 4.855 6.367 -4.914 1 95.62 101 LYS B N 1
ATOM 1695 C CA . LYS B 1 101 ? 5 5.016 -5.445 1 95.62 101 LYS B CA 1
ATOM 1696 C C . LYS B 1 101 ? 6.215 4.312 -4.84 1 95.62 101 LYS B C 1
ATOM 1698 O O . LYS B 1 101 ? 7.305 4.887 -4.785 1 95.62 101 LYS B O 1
ATOM 1703 N N . LEU B 1 102 ? 5.977 3.1 -4.336 1 94.44 102 LEU B N 1
ATOM 1704 C CA . LEU B 1 102 ? 7.039 2.248 -3.807 1 94.44 102 LEU B CA 1
ATOM 1705 C C . LEU B 1 102 ? 7.266 1.04 -4.707 1 94.44 102 LEU B C 1
ATOM 1707 O O . LEU B 1 102 ? 6.309 0.42 -5.176 1 94.44 102 LEU B O 1
ATOM 1711 N N . THR B 1 103 ? 8.523 0.793 -4.965 1 91.94 103 THR B N 1
ATOM 1712 C CA . THR B 1 103 ? 8.883 -0.337 -5.812 1 91.94 103 THR B CA 1
ATOM 1713 C C . THR B 1 103 ? 10.016 -1.149 -5.184 1 91.94 103 THR B C 1
ATOM 1715 O O . THR B 1 103 ? 11.016 -0.586 -4.738 1 91.94 103 THR B O 1
ATOM 1718 N N . SER B 1 104 ? 9.781 -2.424 -5.102 1 91.62 104 SER B N 1
ATOM 1719 C CA . SER B 1 104 ? 10.812 -3.273 -4.516 1 91.62 104 SER B CA 1
ATOM 1720 C C . SER B 1 104 ? 11.969 -3.498 -5.492 1 91.62 104 SER B C 1
ATOM 1722 O O . SER B 1 104 ? 11.789 -3.361 -6.703 1 91.62 104 SER B O 1
ATOM 1724 N N . GLN B 1 105 ? 13.102 -3.787 -4.91 1 89.38 105 GLN B N 1
ATOM 1725 C CA . GLN B 1 105 ? 14.094 -4.48 -5.727 1 89.38 105 GLN B CA 1
ATOM 1726 C C . GLN B 1 105 ? 13.578 -5.844 -6.18 1 89.38 105 GLN B C 1
ATOM 1728 O O . GLN B 1 105 ? 12.742 -6.453 -5.504 1 89.38 105 GLN B O 1
ATOM 1733 N N . PRO B 1 106 ? 14.047 -6.285 -7.367 1 86.69 106 PRO B N 1
ATOM 1734 C CA . PRO B 1 106 ? 13.57 -7.582 -7.852 1 86.69 106 PRO B CA 1
ATOM 1735 C C . PRO B 1 106 ? 13.852 -8.719 -6.875 1 86.69 106 PRO B C 1
ATOM 1737 O O . PRO B 1 106 ? 14.969 -8.828 -6.359 1 86.69 106 PRO B O 1
ATOM 1740 N N . TYR B 1 107 ? 12.789 -9.477 -6.598 1 88.94 107 TYR B N 1
ATOM 1741 C CA . TYR B 1 107 ? 12.867 -10.711 -5.824 1 88.94 107 TYR B CA 1
ATOM 1742 C C . TYR B 1 107 ? 13.32 -10.43 -4.395 1 88.94 107 TYR B C 1
ATOM 1744 O O . TYR B 1 107 ? 14.031 -11.234 -3.793 1 88.94 107 TYR B O 1
ATOM 1752 N N . GLN B 1 108 ? 13.031 -9.281 -3.906 1 89.69 108 GLN B N 1
ATOM 1753 C CA . GLN B 1 108 ? 13.375 -8.922 -2.533 1 89.69 108 GLN B CA 1
ATOM 1754 C C . GLN B 1 108 ? 12.117 -8.672 -1.704 1 89.69 108 GLN B C 1
ATOM 1756 O O . GLN B 1 108 ? 11.023 -8.523 -2.254 1 89.69 108 GLN B O 1
ATOM 1761 N N . ARG B 1 109 ? 12.266 -8.734 -0.434 1 90.12 109 ARG B N 1
ATOM 1762 C CA . ARG B 1 109 ? 11.188 -8.328 0.462 1 90.12 109 ARG B CA 1
ATOM 1763 C C . ARG B 1 109 ? 10.883 -6.84 0.311 1 90.12 109 ARG B C 1
ATOM 1765 O O . ARG B 1 109 ? 11.68 -6.09 -0.261 1 90.12 109 ARG B O 1
ATOM 1772 N N . PHE B 1 110 ? 9.812 -6.59 0.639 1 90.19 110 PHE B N 1
ATOM 1773 C CA . PHE B 1 110 ? 9.273 -5.238 0.565 1 90.19 110 PHE B CA 1
ATOM 1774 C C . PHE B 1 110 ? 8.734 -4.797 1.92 1 90.19 110 PHE B C 1
ATOM 1776 O O . PHE B 1 110 ? 7.809 -5.406 2.455 1 90.19 110 PHE B O 1
ATOM 1783 N N . ASN B 1 111 ? 9.406 -3.811 2.619 1 94.62 111 ASN B N 1
ATOM 1784 C CA . ASN B 1 111 ? 9.008 -3.266 3.914 1 94.62 111 ASN B CA 1
ATOM 1785 C C . ASN B 1 111 ? 9.328 -1.776 4.016 1 94.62 111 ASN B C 1
ATOM 1787 O O . ASN B 1 111 ? 10.484 -1.394 4.191 1 94.62 111 ASN B O 1
ATOM 1791 N N . PHE B 1 112 ? 8.273 -1.033 3.902 1 95.94 112 PHE B N 1
ATOM 1792 C CA . PHE B 1 112 ? 8.461 0.413 3.924 1 95.94 112 PHE B CA 1
ATOM 1793 C C . PHE B 1 112 ? 7.582 1.056 4.992 1 95.94 112 PHE B C 1
ATOM 1795 O O . PHE B 1 112 ? 6.465 0.603 5.234 1 95.94 112 PHE B O 1
ATOM 1802 N N . THR B 1 113 ? 8.102 2.096 5.551 1 96.44 113 THR B N 1
ATOM 1803 C CA . THR B 1 113 ? 7.324 3.02 6.367 1 96.44 113 THR B CA 1
ATOM 1804 C C . THR B 1 113 ? 7.277 4.402 5.727 1 96.44 113 THR B C 1
ATOM 1806 O O . THR B 1 113 ? 8.312 4.945 5.328 1 96.44 113 THR B O 1
ATOM 1809 N N . ILE B 1 114 ? 6.055 4.938 5.551 1 97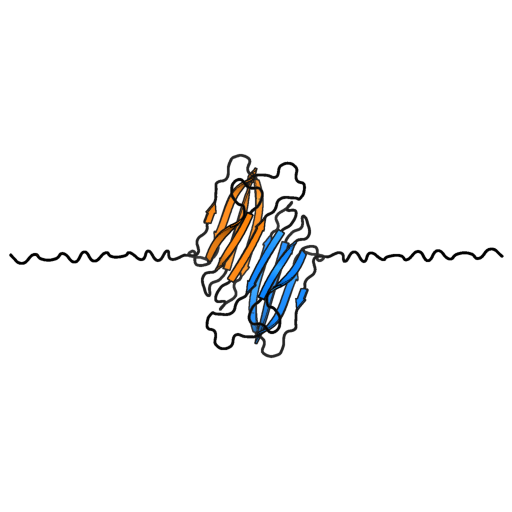 114 ILE B N 1
ATOM 1810 C CA . ILE B 1 114 ? 5.883 6.289 5.027 1 97 114 ILE B CA 1
ATOM 1811 C C . ILE B 1 114 ? 5.352 7.207 6.129 1 97 114 ILE B C 1
ATOM 1813 O O . ILE B 1 114 ? 4.391 6.863 6.82 1 97 114 ILE B O 1
ATOM 1817 N N . GLU B 1 115 ? 5.996 8.336 6.258 1 97.31 115 GLU B N 1
ATOM 1818 C CA . GLU B 1 115 ? 5.551 9.367 7.191 1 97.31 115 GLU B CA 1
ATOM 1819 C C . GLU B 1 115 ? 5.395 10.711 6.496 1 97.31 115 GLU B C 1
ATOM 1821 O O . GLU B 1 115 ? 6.27 11.133 5.734 1 97.31 115 GLU B O 1
ATOM 1826 N N . ILE B 1 116 ? 4.309 11.352 6.785 1 97.25 116 ILE B N 1
ATOM 1827 C CA . ILE B 1 116 ? 4.035 12.68 6.254 1 97.25 116 ILE B CA 1
ATOM 1828 C C . ILE B 1 116 ? 3.92 13.68 7.402 1 97.25 116 ILE B C 1
ATOM 1830 O O . ILE B 1 116 ? 3.209 13.438 8.375 1 97.25 116 ILE B O 1
ATOM 1834 N N . TYR B 1 117 ? 4.625 14.75 7.266 1 97.62 117 TYR B N 1
ATOM 1835 C CA . TYR B 1 117 ? 4.555 15.828 8.242 1 97.62 117 TYR B CA 1
ATOM 1836 C C . TYR B 1 117 ? 4.133 17.141 7.578 1 97.62 117 TYR B C 1
ATOM 1838 O O . TYR B 1 117 ? 4.371 17.344 6.387 1 97.62 117 TYR B O 1
ATOM 1846 N N . GLY B 1 118 ? 3.479 17.984 8.375 1 96.38 118 GLY B N 1
ATOM 1847 C CA . GLY B 1 118 ? 3.086 19.281 7.832 1 96.38 118 GLY B CA 1
ATOM 1848 C C . GLY B 1 118 ? 2.531 20.219 8.883 1 96.38 118 GLY B C 1
ATOM 1849 O O . GLY B 1 118 ? 2.445 19.859 10.062 1 96.38 118 GLY B O 1
ATOM 1850 N N . LYS B 1 119 ? 2.26 21.484 8.414 1 94.81 119 LYS B N 1
ATOM 1851 C CA . LYS B 1 119 ? 1.688 22.547 9.25 1 94.81 119 LYS B CA 1
ATOM 1852 C C . LYS B 1 119 ? 0.894 23.547 8.406 1 94.81 119 LYS B C 1
ATOM 1854 O O . LYS B 1 119 ? 1.097 23.641 7.195 1 94.81 119 LYS B O 1
#

Secondary structure (DSSP, 8-state):
-----------------------EEEE---TT-EEEEEEEEEE--SS-S-EEEEEEE-PPTT-SSPPPEEEEEEEE-SGGG-SEEEEEEEE-TTSS-EEEEEEEPTT--EEEEEEEEE-/-----------------------EEEE---TT-EEEEEEEEEE--SS-S-EEEEEEE-PPTT-SSPPPEEEEEEEE-SGGG-SEEEEEEEE-TTSS-EEEEEEEPTT--EEEEEEEEE-

Organism: Anophele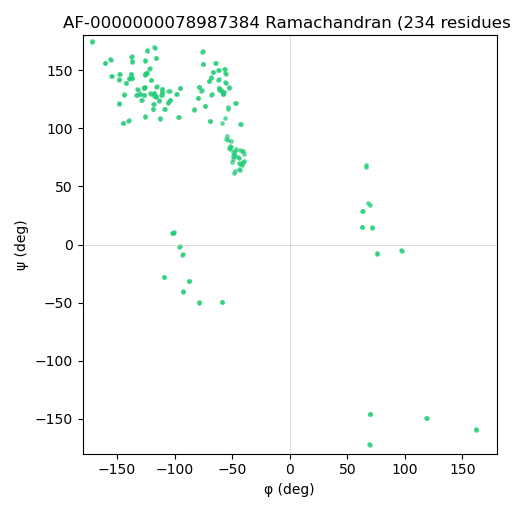s darlingi (NCBI:txid43151)

Solvent-accessible surface area (backbone atoms only — not comparable to full-atom values): 12636 Å² total; per-residue (Å²): 132,82,81,76,78,75,75,77,75,77,75,73,74,74,73,70,73,70,81,56,16,40,59,45,71,45,72,53,82,54,92,80,48,40,79,65,39,44,38,38,42,38,25,75,41,77,84,30,34,44,46,38,37,35,43,41,49,48,58,47,84,84,51,82,76,61,44,28,24,33,22,39,39,37,39,47,69,30,76,93,29,48,10,19,41,71,44,77,76,40,76,34,74,75,28,55,32,32,28,36,39,37,36,30,31,69,55,32,42,31,34,37,38,38,37,34,27,22,80,132,82,82,79,78,77,76,77,76,76,74,73,73,74,73,69,74,71,81,56,16,40,59,48,72,43,72,53,85,54,93,79,50,40,79,65,40,44,36,39,42,38,25,75,42,76,83,31,35,45,46,38,38,35,40,41,49,46,58,48,84,84,50,82,77,61,46,28,23,34,20,40,39,39,39,46,70,29,75,91,27,48,10,19,41,70,44,78,75,42,75,34,74,74,26,55,32,32,28,38,38,37,36,30,30,70,54,32,43,31,34,36,39,40,38,35,26,23,81

Foldseek 3Di:
DPPPPPPPPPPPPPPPVPQQQAKDKDADDDPPKDWPDKDKDWFADPQDFKDKDKDKDADDPPDDDAWFWGMKIKHWPDPPRQFWYKDWPDDDGRGRMTMMMTMGHTRGIHIIMMIIMGD/DPPPPPPPPPPPPPPPPPQQQAKDKDADDDPPKDWPDKDKDWFADPQAFKDKDKDKDADDPPDDDAWFWGMKIKHWPDPPRQFWYKDWPDDDGRGRMTMMMTMGHTRGIHIIMMIIMGD

pLDDT: mean 84.26, std 18.18, range [36.84, 98.62]

Sequence (238 aa):
MKPIVSCLVLFLSLSVVLIYGESRQWGRRVAGDRQLDYTVLVNNSLPVPQKSSIYRYLPAPGAYRPPNITAIYARDNVPAGRGGYAAIVSGGINQANVTVKLTSQPYQRFNFTIEIYGKMKPIVSCLVLFLSLSVVLIYGESRQWGRRVAGDRQLDYTVLVNNSLPVPQKSSIYRYLPAPGAYRPPNITAIYARDNVPAGRGGYAAIVSGGINQANVTVKLTSQPYQRFNFTIEIYGK

Radius of gyration: 24.17 Å; Cα contacts (8 Å, |Δi|>4): 620; chains: 2; bounding box: 127×54×51 Å

Nearest PDB structures (foldseek):
  5x4a-assembly1_D  TM=5.209E-01  e=2.602E-01  Sclerophytum lochmodes
  2cgy-assembly1_A  TM=4.950E-01  e=6.125E-01  Helix pomatia
  2ccv-assembly1_A  TM=4.894E-01  e=1.164E+00  Helix pomatia
  7xy1-assembly1_A  TM=3.164E-01  e=4.677E+00  Klebsiella phage Kp9
  7fe3-assembly1_A  TM=2.231E-01  e=5.792E+00  Flavobacterium johnsoniae UW101